Protein AF-A0A1F5RWD2-F1 (afdb_monomer_lite)

Structure (mmCIF, N/CA/C/O backbone):
data_AF-A0A1F5RWD2-F1
#
_entry.id   AF-A0A1F5RWD2-F1
#
loop_
_atom_site.group_PDB
_atom_site.id
_atom_site.type_symbol
_atom_site.label_atom_id
_atom_site.label_alt_id
_atom_site.label_comp_id
_atom_site.label_asym_id
_atom_site.label_entity_id
_atom_site.label_seq_id
_atom_site.pdbx_PDB_ins_code
_atom_site.Cartn_x
_atom_site.Cartn_y
_atom_site.Cartn_z
_atom_site.occupancy
_atom_site.B_iso_or_equiv
_atom_site.auth_seq_id
_atom_site.auth_comp_id
_atom_site.auth_asym_id
_atom_site.auth_atom_id
_atom_site.pdbx_PDB_model_num
ATOM 1 N N . MET A 1 1 ? -10.664 24.557 36.978 1.00 32.22 1 MET A N 1
ATOM 2 C CA . MET A 1 1 ? -10.408 24.023 35.623 1.00 32.22 1 MET A CA 1
ATOM 3 C C . MET A 1 1 ? -9.294 22.992 35.711 1.00 32.22 1 MET A C 1
ATOM 5 O O . MET A 1 1 ? -8.137 23.371 35.796 1.00 32.22 1 MET A O 1
ATOM 9 N N . LEU A 1 2 ? -9.630 21.705 35.744 1.00 24.77 2 LEU A N 1
ATOM 10 C CA . LEU A 1 2 ? -8.671 20.622 35.528 1.00 24.77 2 LEU A CA 1
ATOM 11 C C . LEU A 1 2 ? -9.257 19.733 34.431 1.00 24.77 2 LEU A C 1
ATOM 13 O O . LEU A 1 2 ? -10.288 19.099 34.624 1.00 24.77 2 LEU A O 1
ATOM 17 N N . HIS A 1 3 ? -8.639 19.758 33.254 1.00 30.00 3 HIS A N 1
ATOM 18 C CA . HIS A 1 3 ? -8.950 18.842 32.163 1.00 30.00 3 HIS A CA 1
ATOM 19 C C . HIS A 1 3 ? -8.252 17.510 32.425 1.00 30.00 3 HIS A C 1
ATOM 21 O O . HIS A 1 3 ? -7.039 17.397 32.255 1.00 30.00 3 HIS A O 1
ATOM 27 N N . TYR A 1 4 ? -9.017 16.496 32.822 1.00 24.91 4 TYR A N 1
ATOM 28 C CA . TYR A 1 4 ? -8.531 15.124 32.890 1.00 24.91 4 TYR A CA 1
ATOM 29 C C . TYR A 1 4 ? -8.799 14.448 31.538 1.00 24.91 4 TYR A C 1
ATOM 31 O O . TYR A 1 4 ? -9.920 14.047 31.240 1.00 24.91 4 TYR A O 1
ATOM 39 N N . LYS A 1 5 ? -7.776 14.358 30.678 1.00 30.36 5 LYS A N 1
ATOM 40 C CA . LYS A 1 5 ? -7.814 13.483 29.497 1.00 30.36 5 LYS A CA 1
ATOM 41 C C . LYS A 1 5 ? -7.534 12.058 29.964 1.00 30.36 5 LYS A C 1
ATOM 43 O O . LYS A 1 5 ? -6.378 11.667 30.103 1.00 30.36 5 LYS A O 1
ATOM 48 N N . GLN A 1 6 ? -8.585 11.289 30.219 1.00 26.45 6 GLN A N 1
ATOM 49 C CA . GLN A 1 6 ? -8.458 9.868 30.518 1.00 26.45 6 GLN A CA 1
ATOM 50 C C . GLN A 1 6 ? -8.131 9.133 29.206 1.00 26.45 6 GLN A C 1
ATOM 52 O O . GLN A 1 6 ? -8.987 8.945 28.347 1.00 26.45 6 GLN A O 1
ATOM 57 N N . LYS A 1 7 ? -6.852 8.791 29.001 1.00 29.33 7 LYS A N 1
ATOM 58 C CA . LYS A 1 7 ? -6.420 7.925 27.896 1.00 29.33 7 LYS A CA 1
ATOM 59 C C . LYS A 1 7 ? -6.853 6.496 28.211 1.00 29.33 7 LYS A C 1
ATOM 61 O O . LYS A 1 7 ? -6.303 5.880 29.121 1.00 29.33 7 LYS A O 1
ATOM 66 N N . LEU A 1 8 ? -7.812 5.969 27.456 1.00 28.36 8 LEU A N 1
ATOM 67 C CA . LEU A 1 8 ? -8.148 4.549 27.488 1.00 28.36 8 LEU A CA 1
ATOM 68 C C . LEU A 1 8 ? -7.047 3.780 26.737 1.00 28.36 8 LEU A C 1
ATOM 70 O O . LEU A 1 8 ? -6.978 3.816 25.512 1.00 28.36 8 LEU A O 1
ATOM 74 N N . ILE A 1 9 ? -6.144 3.133 27.476 1.00 28.53 9 ILE A N 1
ATOM 75 C CA . ILE A 1 9 ? -5.117 2.243 26.920 1.00 28.53 9 ILE A CA 1
ATOM 76 C C . ILE A 1 9 ? -5.666 0.819 27.011 1.00 28.53 9 ILE A C 1
ATOM 78 O O . ILE A 1 9 ? -5.649 0.215 28.081 1.00 28.53 9 ILE A O 1
ATOM 82 N N . ILE A 1 10 ? -6.174 0.283 25.900 1.00 34.22 10 ILE A N 1
ATOM 83 C CA . ILE A 1 10 ? -6.566 -1.128 25.817 1.00 34.22 10 ILE A CA 1
ATOM 84 C C . ILE A 1 10 ? -5.324 -1.922 25.404 1.00 34.22 10 ILE A C 1
ATOM 86 O O . ILE A 1 10 ? -4.929 -1.924 24.239 1.00 34.22 10 ILE A O 1
ATOM 90 N N . SER A 1 11 ? -4.674 -2.556 26.380 1.00 28.20 11 SER A N 1
ATOM 91 C CA . SER A 1 11 ? -3.547 -3.460 26.147 1.00 28.20 11 SER A CA 1
ATOM 92 C C . SER A 1 11 ? -4.088 -4.875 25.940 1.00 28.20 11 SER A C 1
ATOM 94 O O . SER A 1 11 ? -4.555 -5.505 26.887 1.00 28.20 11 SER A O 1
ATOM 96 N N . PHE A 1 12 ? -4.068 -5.373 24.703 1.00 37.44 12 PHE A N 1
ATOM 97 C CA . PHE A 1 12 ? -4.354 -6.781 24.432 1.00 37.44 12 PHE A CA 1
ATOM 98 C C . PHE A 1 12 ? -3.092 -7.597 24.736 1.00 37.44 12 PHE A C 1
ATOM 100 O O . PHE A 1 12 ? -2.161 -7.628 23.934 1.00 37.44 12 PHE A O 1
ATOM 107 N N . LEU A 1 13 ? -3.046 -8.234 25.912 1.00 28.70 13 LEU A N 1
ATOM 108 C CA . LEU A 1 13 ? -2.077 -9.299 26.177 1.00 28.70 13 LEU A CA 1
ATOM 109 C C . LEU A 1 13 ? -2.372 -10.476 25.236 1.00 28.70 13 LEU A C 1
ATOM 111 O O . LEU A 1 13 ? -3.510 -10.936 25.179 1.00 28.70 13 LEU A O 1
ATOM 115 N N . THR A 1 14 ? -1.339 -10.910 24.508 1.00 34.81 14 THR A N 1
ATOM 116 C CA . THR A 1 14 ? -1.191 -12.172 23.756 1.00 34.81 14 THR A CA 1
ATOM 117 C C . THR A 1 14 ? -2.454 -13.030 23.643 1.00 34.81 14 THR A C 1
ATOM 119 O O . THR A 1 14 ? -2.734 -13.857 24.510 1.00 34.81 14 THR A O 1
ATOM 122 N N . ILE A 1 15 ? -3.175 -12.885 22.530 1.00 33.84 15 ILE A N 1
ATOM 123 C CA . ILE A 1 15 ? -4.175 -13.866 22.099 1.00 33.84 15 ILE A CA 1
ATOM 124 C C . ILE A 1 15 ? -3.635 -14.541 20.843 1.00 33.84 15 ILE A C 1
ATOM 126 O O . ILE A 1 15 ? -3.806 -14.056 19.725 1.00 33.84 15 ILE A O 1
ATOM 130 N N . ALA A 1 16 ? -2.966 -15.673 21.045 1.00 35.12 16 ALA A N 1
ATOM 131 C CA . ALA A 1 16 ? -2.838 -16.672 20.002 1.00 35.12 16 ALA A CA 1
ATOM 132 C C . ALA A 1 16 ? -4.239 -17.246 19.737 1.00 35.12 16 ALA A C 1
ATOM 134 O O . ALA A 1 16 ? -4.861 -17.806 20.634 1.00 35.12 16 ALA A O 1
ATOM 135 N N . ALA A 1 17 ? -4.737 -17.042 18.517 1.00 35.31 17 ALA A N 1
ATOM 136 C CA . ALA A 1 17 ? -5.806 -17.808 17.875 1.00 35.31 17 ALA A CA 1
ATOM 137 C C . ALA A 1 17 ? -6.994 -18.258 18.759 1.00 35.31 17 ALA A C 1
ATOM 139 O O . ALA A 1 17 ? -7.303 -19.442 18.833 1.00 35.31 17 ALA A O 1
ATOM 140 N N . THR A 1 18 ? -7.744 -17.321 19.340 1.00 31.58 18 THR A N 1
ATOM 141 C CA . THR A 1 18 ? -9.150 -17.564 19.715 1.00 31.58 18 THR A CA 1
ATOM 142 C C . THR A 1 18 ? -9.963 -16.298 19.490 1.00 31.58 18 THR A C 1
ATOM 144 O O . THR A 1 18 ? -9.583 -15.225 19.955 1.00 31.58 18 THR A O 1
ATOM 147 N N . ALA A 1 19 ? -11.078 -16.412 18.763 1.00 33.53 19 ALA A N 1
ATOM 148 C CA . ALA A 1 19 ? -12.008 -15.315 18.523 1.00 33.53 19 ALA A CA 1
ATOM 149 C C . ALA A 1 19 ? -12.561 -14.786 19.859 1.00 33.53 19 ALA A C 1
ATOM 151 O O . ALA A 1 19 ? -13.436 -15.403 20.460 1.00 33.53 19 ALA A O 1
ATOM 152 N N . ALA A 1 20 ? -12.054 -13.645 20.322 1.00 34.59 20 ALA A N 1
ATOM 153 C CA . ALA A 1 20 ? -12.609 -12.934 21.465 1.00 34.59 20 ALA A CA 1
ATOM 154 C C . ALA A 1 20 ? -13.651 -11.923 20.965 1.00 34.59 20 ALA A C 1
ATOM 156 O O . ALA A 1 20 ? -13.341 -11.040 20.164 1.00 34.59 20 ALA A O 1
ATOM 157 N N . VAL A 1 21 ? -14.894 -12.065 21.426 1.00 30.11 21 VAL A N 1
ATOM 158 C CA . VAL A 1 21 ? -15.924 -11.026 21.318 1.00 30.11 21 VAL A CA 1
ATOM 159 C C . VAL A 1 21 ? -15.897 -10.267 22.635 1.00 30.11 21 VAL A C 1
ATOM 161 O O . VAL A 1 21 ? -16.255 -10.827 23.668 1.00 30.11 21 VAL A O 1
ATOM 164 N N . VAL A 1 22 ? -15.457 -9.011 22.614 1.00 35.84 22 VAL A N 1
ATOM 165 C CA . VAL A 1 22 ? -15.563 -8.134 23.785 1.00 35.84 22 VAL A CA 1
ATOM 166 C C . VAL A 1 22 ? -16.736 -7.190 23.544 1.00 35.84 22 VAL A C 1
ATOM 168 O O . VAL A 1 22 ? -16.670 -6.320 22.677 1.00 35.84 22 VAL A O 1
ATOM 171 N N . GLY A 1 23 ? -17.832 -7.407 24.273 1.00 27.92 23 GLY A N 1
ATOM 172 C CA . GLY A 1 23 ? -18.974 -6.494 24.322 1.00 27.92 23 GLY A CA 1
ATOM 173 C C . GLY A 1 23 ? -18.878 -5.620 25.567 1.00 27.92 23 GLY A C 1
ATOM 174 O O . GLY A 1 23 ? -18.779 -6.146 26.674 1.00 27.92 23 GLY A O 1
ATOM 175 N N . PHE A 1 24 ? -18.906 -4.300 25.396 1.00 33.81 24 PHE A N 1
ATOM 176 C CA . PHE A 1 24 ? -19.018 -3.352 26.505 1.00 33.81 24 PHE A CA 1
ATOM 177 C C . PHE A 1 24 ? -20.413 -2.725 26.494 1.00 33.81 24 PHE A C 1
ATOM 179 O O . PHE A 1 24 ? -20.848 -2.196 25.471 1.00 33.81 24 PHE A O 1
ATOM 186 N N . PHE A 1 25 ? -21.095 -2.772 27.638 1.00 31.53 25 PHE A N 1
ATOM 187 C CA . PHE A 1 25 ? -22.325 -2.024 27.894 1.00 31.53 25 PHE A CA 1
ATOM 188 C C . PHE A 1 25 ? -21.961 -0.760 28.681 1.00 31.53 25 PHE A C 1
ATOM 190 O O . PHE A 1 25 ? -21.306 -0.855 29.720 1.00 31.53 25 PHE A O 1
ATOM 197 N N . ILE A 1 26 ? -22.355 0.417 28.193 1.00 33.41 26 ILE A N 1
ATOM 198 C CA . ILE A 1 26 ? -22.196 1.681 28.924 1.00 33.41 26 ILE A CA 1
ATOM 199 C C . ILE A 1 26 ? -23.515 1.956 29.650 1.00 33.41 26 ILE A C 1
ATOM 201 O O . ILE A 1 26 ? -24.503 2.311 29.016 1.00 33.41 26 ILE A O 1
ATOM 205 N N . ASN A 1 27 ? -23.533 1.786 30.975 1.00 30.84 27 ASN A N 1
ATOM 206 C CA . ASN A 1 27 ? -24.640 2.245 31.814 1.00 30.84 27 ASN A CA 1
ATOM 207 C C . ASN A 1 27 ? -24.335 3.666 32.297 1.00 30.84 27 ASN A C 1
ATOM 209 O O . ASN A 1 27 ? -23.455 3.857 33.135 1.00 30.84 27 ASN A O 1
ATOM 213 N N . ASN A 1 28 ? -25.072 4.656 31.795 1.00 36.09 28 ASN A N 1
ATOM 214 C CA . ASN A 1 28 ? -25.074 5.997 32.373 1.00 36.09 28 ASN A CA 1
ATOM 215 C C . ASN A 1 28 ? -25.953 5.977 33.635 1.00 36.09 28 ASN A C 1
ATOM 217 O O . ASN A 1 28 ? -27.150 5.716 33.539 1.00 36.09 28 ASN A O 1
ATOM 221 N N . GLN A 1 29 ? -25.377 6.231 34.813 1.00 35.31 29 GLN A N 1
ATOM 222 C CA . GLN A 1 29 ? -26.155 6.582 36.005 1.00 35.31 29 GLN A CA 1
ATOM 223 C C . GLN A 1 29 ? -26.172 8.107 36.148 1.00 35.31 29 GLN A C 1
ATOM 225 O O . GLN A 1 29 ? -25.130 8.712 36.382 1.00 35.31 29 GLN A O 1
ATOM 230 N N . GLU A 1 30 ? -27.347 8.718 35.990 1.00 41.09 30 GLU A N 1
ATOM 231 C CA . GLU A 1 30 ? -27.601 10.110 36.376 1.00 41.09 30 GLU A CA 1
ATOM 232 C C . GLU A 1 30 ? -28.071 10.160 37.839 1.00 41.09 30 GLU A C 1
ATOM 234 O O . GLU A 1 30 ? -28.959 9.408 38.249 1.00 41.09 30 GLU A O 1
ATOM 239 N N . GLU A 1 31 ? -27.459 11.040 38.636 1.00 36.22 31 GLU A N 1
ATOM 240 C CA . GLU A 1 31 ? -27.894 11.363 39.997 1.00 36.22 31 GLU A CA 1
ATOM 241 C C . GLU A 1 31 ? -29.255 12.077 39.976 1.00 36.22 31 GLU A C 1
ATOM 243 O O . GLU A 1 31 ? -29.491 13.010 39.208 1.00 36.22 31 GLU A O 1
ATOM 248 N N . ALA A 1 32 ? -30.162 11.632 40.844 1.00 31.98 32 ALA A N 1
ATOM 249 C CA . ALA A 1 32 ? -31.531 12.118 40.919 1.00 31.98 32 ALA A CA 1
ATOM 250 C C . ALA A 1 32 ? -31.645 13.470 41.648 1.00 31.98 32 ALA A C 1
ATOM 252 O O . ALA A 1 32 ? -31.281 13.589 42.817 1.00 31.98 32 ALA A O 1
ATOM 253 N N . ALA A 1 33 ? -32.299 14.441 41.005 1.00 27.83 33 ALA A N 1
ATOM 254 C CA . ALA A 1 33 ? -33.012 15.530 41.670 1.00 27.83 33 ALA A CA 1
ATOM 255 C C . ALA A 1 33 ? -34.500 15.454 41.276 1.00 27.83 33 ALA A C 1
ATOM 257 O O . ALA A 1 33 ? -34.845 15.430 40.096 1.00 27.83 33 ALA A O 1
ATOM 258 N N . GLN A 1 34 ? -35.389 15.345 42.267 1.00 35.28 34 GLN A N 1
ATOM 259 C CA . GLN A 1 34 ? -36.832 15.163 42.072 1.00 35.28 34 GLN A CA 1
ATOM 260 C C . GLN A 1 34 ? -37.557 16.487 41.781 1.00 35.28 34 GLN A C 1
ATOM 262 O O . GLN A 1 34 ? -37.393 17.441 42.536 1.00 35.28 34 GLN A O 1
ATOM 267 N N . ALA A 1 35 ? -38.430 16.494 40.760 1.00 28.61 35 ALA A N 1
ATOM 268 C CA . ALA A 1 35 ? -39.889 16.719 40.857 1.00 28.61 35 ALA A CA 1
ATOM 269 C C . ALA A 1 35 ? -40.479 17.364 39.582 1.00 28.61 35 ALA A C 1
ATOM 271 O O . ALA A 1 35 ? -40.244 18.536 39.320 1.00 28.61 35 ALA A O 1
ATOM 272 N N . GLN A 1 36 ? -41.320 16.631 38.841 1.00 30.66 36 GLN A N 1
ATOM 273 C CA . GLN A 1 36 ? -42.747 16.936 38.616 1.00 30.66 36 GLN A CA 1
ATOM 274 C C . GLN A 1 36 ? -43.356 16.007 37.557 1.00 30.66 36 GLN A C 1
ATOM 276 O O . GLN A 1 36 ? -42.735 15.611 36.576 1.00 30.66 36 GLN A O 1
ATOM 281 N N . THR A 1 37 ? -44.601 15.636 37.825 1.00 38.84 37 THR A N 1
ATOM 282 C CA . THR A 1 37 ? -45.439 14.681 37.109 1.00 38.84 37 THR A CA 1
ATOM 283 C C . THR A 1 37 ? -45.833 15.183 35.719 1.00 38.84 37 THR A C 1
ATOM 285 O O . THR A 1 37 ? -46.699 16.045 35.584 1.00 38.84 37 THR A O 1
ATOM 288 N N . GLY A 1 38 ? -45.252 14.581 34.689 1.00 27.38 38 GLY A N 1
ATOM 289 C CA . GLY A 1 38 ? -45.760 14.546 33.320 1.00 27.38 38 GLY A CA 1
ATOM 290 C C . GLY A 1 38 ? -45.557 13.126 32.804 1.00 27.38 38 GLY A C 1
ATOM 291 O O . GLY A 1 38 ? -44.588 12.484 33.202 1.00 27.38 38 GLY A O 1
ATOM 292 N N . ALA A 1 39 ? -46.495 12.599 32.015 1.00 34.72 39 ALA A N 1
ATOM 293 C CA . ALA A 1 39 ? -46.465 11.226 31.516 1.00 34.72 39 ALA A CA 1
ATOM 294 C C . ALA A 1 39 ? -45.065 10.855 30.996 1.00 34.72 39 ALA A C 1
ATOM 296 O O . ALA A 1 39 ? -44.615 11.360 29.967 1.00 34.72 39 ALA A O 1
ATOM 297 N N . VAL A 1 40 ? -44.367 9.996 31.743 1.00 31.84 40 VAL A N 1
ATOM 298 C CA . VAL A 1 40 ? -43.072 9.460 31.340 1.00 31.84 40 VAL A CA 1
ATOM 299 C C . VAL A 1 40 ? -43.361 8.504 30.196 1.00 31.84 40 VAL A C 1
ATOM 301 O O . VAL A 1 40 ? -43.772 7.364 30.415 1.00 31.84 40 VAL A O 1
ATOM 304 N N . ASN A 1 41 ? -43.157 8.972 28.964 1.00 39.75 41 ASN A N 1
ATOM 305 C CA . ASN A 1 41 ? -42.738 8.066 27.908 1.00 39.75 41 ASN A CA 1
ATOM 306 C C . ASN A 1 41 ? -41.518 7.339 28.469 1.00 39.75 41 ASN A C 1
ATOM 308 O O . ASN A 1 41 ? -40.480 7.959 28.699 1.00 39.75 41 ASN A O 1
ATOM 312 N N . GLN A 1 42 ? -41.693 6.054 28.783 1.00 34.47 42 GLN A N 1
ATOM 313 C CA . GLN A 1 42 ? -40.594 5.144 29.079 1.00 34.47 42 GLN A CA 1
ATOM 314 C C . GLN A 1 42 ? -39.481 5.438 28.068 1.00 34.47 42 GLN A C 1
ATOM 316 O O . GLN A 1 42 ? -39.788 5.467 26.870 1.00 34.47 42 GLN A O 1
ATOM 321 N N . PRO A 1 43 ? -38.225 5.683 28.487 1.00 41.09 43 PRO A N 1
ATOM 322 C CA . PRO A 1 43 ? -37.143 5.664 27.527 1.00 41.09 43 PRO A CA 1
ATOM 323 C C . PRO A 1 43 ? -37.192 4.262 26.934 1.00 41.09 43 PRO A C 1
ATOM 325 O O . PRO A 1 43 ? -36.975 3.276 27.637 1.00 41.09 43 PRO A O 1
ATOM 328 N N . THR A 1 44 ? -37.574 4.148 25.662 1.00 44.16 44 THR A N 1
ATOM 329 C CA . THR A 1 44 ? -37.318 2.926 24.913 1.00 44.16 44 THR A CA 1
ATOM 330 C C . THR A 1 44 ? -35.838 2.678 25.108 1.00 44.16 44 THR A C 1
ATOM 332 O O . THR A 1 44 ? -35.034 3.495 24.653 1.00 44.16 44 THR A O 1
ATOM 335 N N . SER A 1 45 ? -35.474 1.637 25.858 1.00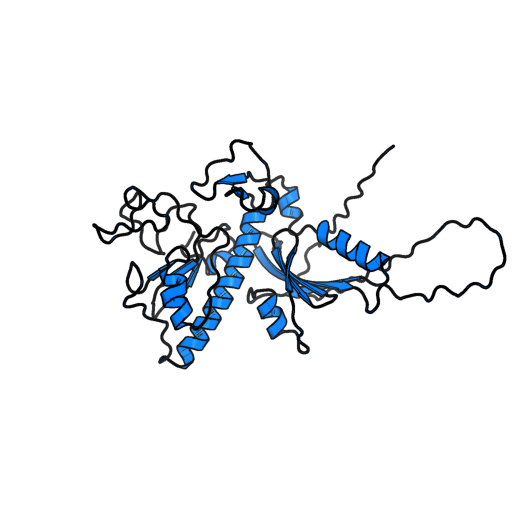 51.03 45 SER A N 1
ATOM 336 C CA . SER A 1 45 ? -34.083 1.237 25.976 1.00 51.03 45 SER A CA 1
ATOM 337 C C . SER A 1 45 ? -33.678 0.778 24.581 1.00 51.03 45 SER A C 1
ATOM 339 O O . SER A 1 45 ? -33.852 -0.385 24.214 1.00 51.03 45 SER A O 1
ATOM 341 N N . GLN A 1 46 ? -33.230 1.713 23.744 1.00 60.47 46 GLN A N 1
ATOM 342 C CA . GLN A 1 46 ? -32.457 1.343 22.580 1.00 60.47 46 GLN A CA 1
ATOM 343 C C . GLN A 1 46 ? -31.268 0.591 23.157 1.00 60.47 46 GLN A C 1
ATOM 345 O O . GLN A 1 46 ? -30.486 1.146 23.929 1.00 60.47 46 GLN A O 1
ATOM 350 N N . ASN A 1 47 ? -31.217 -0.713 22.882 1.00 79.19 47 ASN A N 1
ATOM 351 C CA . ASN A 1 47 ? -30.095 -1.554 23.261 1.00 79.19 47 ASN A CA 1
ATOM 352 C C . ASN A 1 47 ? -28.912 -1.137 22.387 1.00 79.19 47 ASN A C 1
ATOM 354 O O . ASN A 1 47 ? -28.613 -1.747 21.358 1.00 79.19 47 ASN A O 1
ATOM 358 N N . ASP A 1 48 ? -28.292 -0.032 22.776 1.00 90.50 48 ASP A N 1
ATOM 359 C CA . ASP A 1 48 ? -27.113 0.511 22.146 1.00 90.50 48 ASP A CA 1
ATOM 360 C C . ASP A 1 48 ? -25.904 -0.326 22.549 1.00 90.50 48 ASP A C 1
ATOM 362 O O . ASP A 1 48 ? -25.673 -0.619 23.722 1.00 90.50 48 ASP A O 1
ATOM 366 N N . GLY A 1 49 ? -25.126 -0.732 21.553 1.00 92.31 49 GLY A N 1
ATOM 367 C CA . GLY A 1 49 ? -23.964 -1.575 21.767 1.00 92.31 49 GLY A CA 1
ATOM 368 C C . GLY A 1 49 ? -22.871 -1.281 20.760 1.00 92.31 49 GLY A C 1
ATOM 369 O O . GLY A 1 49 ? -23.136 -0.934 19.607 1.00 92.31 49 GLY A O 1
ATOM 370 N N . LEU A 1 50 ? -21.634 -1.451 21.214 1.00 94.88 50 LEU A N 1
ATOM 371 C CA . LEU A 1 50 ? -20.433 -1.443 20.393 1.00 94.88 50 LEU A CA 1
ATOM 372 C C . LEU A 1 50 ? -19.813 -2.836 20.447 1.00 94.88 50 LEU A C 1
ATOM 374 O O . LEU A 1 50 ? -19.699 -3.436 21.516 1.00 94.88 50 LEU A O 1
ATOM 378 N N . ALA A 1 51 ? -19.410 -3.343 19.290 1.00 94.81 51 ALA A N 1
ATOM 379 C CA . ALA A 1 51 ? -18.745 -4.626 19.159 1.00 94.81 51 ALA A CA 1
ATOM 380 C C . ALA A 1 51 ? -17.395 -4.437 18.474 1.00 94.81 51 ALA A C 1
ATOM 382 O O . ALA A 1 51 ? -17.296 -3.763 17.446 1.00 94.81 51 ALA A O 1
ATOM 383 N N . VAL A 1 52 ? -16.374 -5.077 19.038 1.00 96.62 52 VAL A N 1
ATOM 384 C CA . VAL A 1 52 ? -15.061 -5.235 18.416 1.00 96.62 52 VAL A CA 1
ATOM 385 C C . VAL A 1 52 ? -14.771 -6.723 18.312 1.00 96.62 52 VAL A C 1
ATOM 387 O O . VAL A 1 52 ? -14.874 -7.460 19.295 1.00 96.62 52 VAL A O 1
ATOM 390 N N . ARG A 1 53 ? -14.398 -7.164 17.115 1.00 96.75 53 ARG A N 1
ATOM 391 C CA . ARG A 1 53 ? -13.955 -8.528 16.839 1.00 96.75 53 ARG A CA 1
ATOM 392 C C . ARG A 1 53 ? -12.663 -8.484 16.042 1.00 96.75 53 ARG A C 1
ATOM 394 O O . ARG A 1 53 ? -12.527 -7.676 15.132 1.00 96.75 53 ARG A O 1
ATOM 401 N N . VAL A 1 54 ? -11.739 -9.382 16.356 1.00 97.44 54 VAL A N 1
ATOM 402 C CA . VAL A 1 54 ? -10.484 -9.535 15.612 1.00 97.44 54 VAL A CA 1
ATOM 403 C C . VAL A 1 54 ? -10.523 -10.857 14.861 1.00 97.44 54 VAL A C 1
ATOM 405 O O . VAL A 1 54 ? -10.845 -11.894 15.444 1.00 97.44 54 VAL A O 1
ATOM 408 N N . MET A 1 55 ? -10.238 -10.808 13.565 1.00 97.88 55 MET A N 1
ATOM 409 C CA . MET A 1 55 ? -10.158 -11.973 12.688 1.00 97.88 55 MET A CA 1
ATOM 410 C C . MET A 1 55 ? -8.747 -12.093 12.109 1.00 97.88 55 MET A C 1
ATOM 412 O O . MET A 1 55 ? -8.160 -11.062 11.766 1.00 97.88 55 MET A O 1
ATOM 416 N N . PRO A 1 56 ? -8.209 -13.315 11.958 1.00 97.19 56 PRO A N 1
ATOM 417 C CA . PRO A 1 56 ? -6.918 -13.505 11.313 1.00 97.19 56 PRO A CA 1
ATOM 418 C C . PRO A 1 56 ? -6.968 -13.058 9.848 1.00 97.19 56 PRO A C 1
ATOM 420 O O . PRO A 1 56 ? -8.005 -13.143 9.177 1.00 97.19 56 PRO A O 1
ATOM 423 N N . ASN A 1 57 ? -5.829 -12.585 9.353 1.00 97.88 57 ASN A N 1
ATOM 424 C CA . ASN A 1 57 ? -5.617 -12.239 7.953 1.00 97.88 57 ASN A CA 1
ATOM 425 C C . ASN A 1 57 ? -4.304 -12.863 7.468 1.00 97.88 57 ASN A C 1
ATOM 427 O O . ASN A 1 57 ? -3.395 -12.156 7.043 1.00 97.88 57 ASN A O 1
ATOM 431 N N . ASP A 1 58 ? -4.195 -14.187 7.560 1.00 95.88 58 ASP A N 1
ATOM 432 C CA . ASP A 1 58 ? -2.953 -14.934 7.291 1.00 95.88 58 ASP A CA 1
ATOM 433 C C . ASP A 1 58 ? -2.503 -14.849 5.825 1.00 95.88 58 ASP A C 1
ATOM 435 O O . ASP A 1 58 ? -1.346 -15.084 5.495 1.00 95.88 58 ASP A O 1
ATOM 439 N N . GLN A 1 59 ? -3.425 -14.497 4.927 1.00 95.94 59 GLN A N 1
ATOM 440 C CA . GLN A 1 59 ? -3.132 -14.247 3.518 1.00 95.94 59 GLN A CA 1
ATOM 441 C C . GLN A 1 59 ? -2.723 -12.797 3.236 1.00 95.94 59 GLN A C 1
ATOM 443 O O . GLN A 1 59 ? -2.405 -12.488 2.091 1.00 95.94 59 GLN A O 1
ATOM 448 N N . HIS A 1 60 ? -2.710 -11.931 4.255 1.00 97.50 60 HIS A N 1
ATOM 449 C CA . HIS A 1 60 ? -2.378 -10.507 4.170 1.00 97.50 60 HIS A CA 1
ATOM 450 C C . HIS A 1 60 ? -3.265 -9.721 3.197 1.00 97.50 60 HIS A C 1
ATOM 452 O O . HIS A 1 60 ? -2.803 -8.776 2.573 1.00 97.50 60 HIS A O 1
ATOM 458 N N . LEU A 1 61 ? -4.536 -10.102 3.048 1.00 98.19 61 LEU A N 1
ATOM 459 C CA . LEU A 1 61 ? -5.464 -9.464 2.114 1.00 98.19 61 LEU A CA 1
ATOM 460 C C . LEU A 1 61 ? -5.737 -8.004 2.493 1.00 98.19 61 LEU A C 1
ATOM 462 O O . LEU A 1 61 ? -5.746 -7.648 3.675 1.00 98.19 61 LEU A O 1
ATOM 466 N N . SER A 1 62 ? -6.042 -7.170 1.498 1.00 97.88 62 SER A N 1
ATOM 467 C CA . SER A 1 62 ? -6.597 -5.838 1.753 1.00 97.88 62 SER A CA 1
ATOM 468 C C . SER A 1 62 ? -7.954 -5.954 2.470 1.00 97.88 62 SER A C 1
ATOM 470 O O . SER A 1 62 ? -8.629 -6.983 2.345 1.00 97.88 62 SER A O 1
ATOM 472 N N . PRO A 1 63 ? -8.415 -4.913 3.190 1.00 98.12 63 PRO A N 1
ATOM 473 C CA . PRO A 1 63 ? -9.744 -4.923 3.802 1.00 98.12 63 PRO A CA 1
ATOM 474 C C . PRO A 1 63 ? -10.867 -5.252 2.811 1.00 98.12 63 PRO A C 1
ATOM 476 O O . PRO A 1 63 ? -11.806 -5.966 3.158 1.00 98.12 63 PRO A O 1
ATOM 479 N N . LEU A 1 64 ? -10.761 -4.758 1.571 1.00 97.31 64 LEU A N 1
ATOM 480 C CA . LEU A 1 64 ? -11.748 -4.998 0.521 1.00 97.31 64 LEU A CA 1
ATOM 481 C C . LEU A 1 64 ? -11.753 -6.458 0.060 1.00 97.31 64 LEU A C 1
ATOM 483 O O . LEU A 1 64 ? -12.822 -7.053 -0.038 1.00 97.31 64 LEU A O 1
ATOM 487 N N . GLU A 1 65 ? -10.586 -7.044 -0.202 1.00 97.00 65 GLU A N 1
ATOM 488 C CA . GLU A 1 65 ? -10.505 -8.439 -0.648 1.00 97.00 65 GLU A CA 1
ATOM 489 C C . GLU A 1 65 ? -10.863 -9.413 0.479 1.00 97.00 65 GLU A C 1
ATOM 491 O O . GLU A 1 65 ? -11.592 -10.383 0.256 1.00 97.00 65 GLU A O 1
ATOM 496 N N . TRP A 1 66 ? -10.472 -9.112 1.722 1.00 97.94 66 TRP A N 1
ATOM 497 C CA . TRP A 1 66 ? -10.928 -9.880 2.879 1.00 97.94 66 TRP A CA 1
ATOM 498 C C . TRP A 1 66 ? -12.452 -9.806 3.028 1.00 97.94 66 TRP A C 1
ATOM 500 O O . TRP A 1 66 ? -13.096 -10.838 3.220 1.00 97.94 66 TRP A O 1
ATOM 510 N N . TYR A 1 67 ? -13.044 -8.613 2.893 1.00 97.50 67 TYR A N 1
ATOM 511 C CA . TYR A 1 67 ? -14.494 -8.415 2.939 1.00 97.50 67 TYR A CA 1
ATOM 512 C C . TYR A 1 67 ? -15.209 -9.226 1.854 1.00 97.50 67 TYR A C 1
ATOM 514 O O . TYR A 1 67 ? -16.122 -9.986 2.170 1.00 97.50 67 TYR A O 1
ATOM 522 N N . LYS A 1 68 ? -14.753 -9.138 0.599 1.00 96.00 68 LYS A N 1
ATOM 523 C CA . LYS A 1 68 ? -15.330 -9.900 -0.519 1.00 96.00 68 LYS A CA 1
ATOM 524 C C . LYS A 1 68 ? -15.247 -11.411 -0.310 1.00 96.00 68 LYS A C 1
ATOM 526 O O . LYS A 1 68 ? -16.156 -12.137 -0.700 1.00 96.00 68 LYS A O 1
ATOM 531 N N . THR A 1 69 ? -14.166 -11.876 0.310 1.00 95.56 69 THR A N 1
ATOM 532 C CA . THR A 1 69 ? -13.933 -13.301 0.568 1.00 95.56 69 THR A CA 1
ATOM 533 C C . THR A 1 69 ? -14.795 -13.828 1.717 1.00 95.56 69 THR A C 1
ATOM 535 O O . THR A 1 69 ? -15.297 -14.948 1.657 1.00 95.56 69 THR A O 1
ATOM 538 N N . ASN A 1 70 ? -14.978 -13.036 2.777 1.00 95.81 70 ASN A N 1
ATOM 539 C CA . ASN A 1 70 ? -15.543 -13.522 4.040 1.00 95.81 70 ASN A CA 1
ATOM 540 C C . ASN A 1 70 ? -16.997 -13.096 4.281 1.00 95.81 70 ASN A C 1
ATOM 542 O O . ASN A 1 70 ? -17.695 -13.719 5.085 1.00 95.81 70 ASN A O 1
ATOM 546 N N . ILE A 1 71 ? -17.476 -12.044 3.614 1.00 95.69 71 ILE A N 1
ATOM 547 C CA . ILE A 1 71 ? -18.816 -11.496 3.824 1.00 95.69 71 ILE A CA 1
ATOM 548 C C . ILE A 1 71 ? -19.735 -11.911 2.675 1.00 95.69 71 ILE A C 1
ATOM 550 O O . ILE A 1 71 ? -19.510 -11.579 1.515 1.00 95.69 71 ILE A O 1
ATOM 554 N N . LYS A 1 72 ? -20.806 -12.640 3.017 1.00 93.12 72 LYS A N 1
ATOM 555 C CA . LYS A 1 72 ? -21.780 -13.169 2.047 1.00 93.12 72 LYS A CA 1
ATOM 556 C C . LYS A 1 72 ? -22.697 -12.092 1.473 1.00 93.12 72 LYS A C 1
ATOM 558 O O . LYS A 1 72 ? -22.992 -12.103 0.286 1.00 93.12 72 LYS A O 1
ATOM 563 N N . GLN A 1 73 ? -23.195 -11.207 2.334 1.00 91.88 73 GLN A N 1
ATOM 564 C CA . GLN A 1 73 ? -24.084 -10.115 1.943 1.00 91.88 73 GLN A CA 1
ATOM 565 C C . GLN A 1 73 ? -23.254 -8.851 1.799 1.00 91.88 73 GLN A C 1
ATOM 567 O O . GLN A 1 73 ? -22.892 -8.223 2.794 1.00 91.88 73 GLN A O 1
ATOM 572 N N . GLN A 1 74 ? -22.910 -8.542 0.554 1.00 92.69 74 GLN A N 1
ATOM 573 C CA . GLN A 1 74 ? -22.035 -7.430 0.228 1.00 92.69 74 GLN A CA 1
ATOM 574 C C . GLN A 1 74 ? -22.842 -6.184 -0.133 1.00 92.69 74 GLN A C 1
ATOM 576 O O . GLN A 1 74 ? -23.906 -6.284 -0.744 1.00 92.69 74 GLN A O 1
ATOM 581 N N . GLY A 1 75 ? -22.329 -5.026 0.269 1.00 92.81 75 GLY A N 1
ATOM 582 C CA . GLY A 1 75 ? -22.864 -3.714 -0.068 1.00 92.81 75 GLY A CA 1
ATOM 583 C C . GLY A 1 75 ? -21.916 -2.935 -0.975 1.00 92.81 75 GLY A C 1
ATOM 584 O O . GLY A 1 75 ? -21.210 -3.509 -1.806 1.00 92.81 75 GLY A O 1
ATOM 585 N N . ALA A 1 76 ? -21.911 -1.616 -0.808 1.00 93.88 76 ALA A N 1
ATOM 586 C CA . ALA A 1 76 ? -21.071 -0.691 -1.562 1.00 93.88 76 ALA A CA 1
ATOM 587 C C . ALA A 1 76 ? -20.141 0.058 -0.595 1.00 93.88 76 ALA A C 1
ATOM 589 O O . ALA A 1 76 ? -20.404 1.216 -0.252 1.00 93.88 76 ALA A O 1
ATOM 590 N N . PRO A 1 77 ? -19.066 -0.595 -0.131 1.00 96.44 77 PRO A N 1
ATOM 591 C CA . PRO A 1 77 ? -18.272 -0.050 0.949 1.00 96.44 77 PRO A CA 1
ATOM 592 C C . PRO A 1 77 ? -17.380 1.103 0.487 1.00 96.44 77 PRO A C 1
ATOM 594 O O . PRO A 1 77 ? -16.925 1.149 -0.659 1.00 96.44 77 PRO A O 1
ATOM 597 N N . SER A 1 78 ? -17.052 2.003 1.411 1.00 97.12 78 SER A N 1
ATOM 598 C CA . SER A 1 78 ? -16.092 3.087 1.195 1.00 97.12 78 SER A CA 1
ATOM 599 C C . SER A 1 78 ? -14.747 2.789 1.860 1.00 97.12 78 SER A C 1
ATOM 601 O O . SER A 1 78 ? -14.663 2.078 2.862 1.00 97.12 78 SER A O 1
ATOM 603 N N . ARG A 1 79 ? -13.661 3.321 1.292 1.00 96.69 79 ARG A N 1
ATOM 604 C CA . ARG A 1 79 ? -12.313 3.202 1.866 1.00 96.69 79 ARG A CA 1
ATOM 605 C C . ARG A 1 79 ? -12.026 4.375 2.800 1.00 96.69 79 ARG A C 1
ATOM 607 O O . ARG A 1 79 ? -12.406 5.508 2.510 1.00 96.69 79 ARG A O 1
ATOM 614 N N . LEU A 1 80 ? -11.304 4.107 3.880 1.00 96.38 80 LEU A N 1
ATOM 615 C CA . LEU A 1 80 ? -10.813 5.112 4.820 1.00 96.38 80 LEU A CA 1
ATOM 616 C C . LEU A 1 80 ? -9.498 4.656 5.462 1.00 96.38 80 LEU A C 1
ATOM 618 O O . LEU A 1 80 ? -9.029 3.546 5.217 1.00 96.38 80 LEU A O 1
ATOM 622 N N . LEU A 1 81 ? -8.911 5.519 6.290 1.00 95.56 81 LEU A N 1
ATOM 623 C CA . LEU A 1 81 ? -7.776 5.167 7.139 1.00 95.56 81 LEU A CA 1
ATOM 624 C C . LEU A 1 81 ? -8.191 5.228 8.606 1.00 95.56 81 LEU A C 1
ATOM 626 O O . LEU A 1 81 ? -8.827 6.196 9.022 1.00 95.56 81 LEU A O 1
ATOM 630 N N . VAL A 1 82 ? -7.772 4.236 9.389 1.00 96.88 82 VAL A N 1
ATOM 631 C CA . VAL A 1 82 ? -7.885 4.250 10.853 1.00 96.88 82 VAL A CA 1
ATOM 632 C C . VAL A 1 82 ? -6.480 4.129 11.419 1.00 96.88 82 VAL A C 1
ATOM 634 O O . VAL A 1 82 ? -5.826 3.100 11.261 1.00 96.88 82 VAL A O 1
ATOM 637 N N . ASP A 1 83 ? -5.994 5.211 12.033 1.00 95.06 83 ASP A N 1
ATOM 638 C CA . ASP A 1 83 ? -4.655 5.274 12.637 1.00 95.06 83 ASP A CA 1
ATOM 639 C C . ASP A 1 83 ? -3.522 4.850 11.670 1.00 95.06 83 ASP A C 1
ATOM 641 O O . ASP A 1 83 ? -2.561 4.165 12.015 1.00 95.06 83 ASP A O 1
ATOM 645 N N . GLY A 1 84 ? -3.667 5.272 10.410 1.00 94.69 84 GLY A N 1
ATOM 646 C CA . GLY A 1 84 ? -2.736 5.009 9.311 1.00 94.69 84 GLY A CA 1
ATOM 647 C C . GLY A 1 84 ? -3.018 3.727 8.526 1.00 94.69 84 GLY A C 1
ATOM 648 O O . GLY A 1 84 ? -2.635 3.656 7.362 1.00 94.69 84 GLY A O 1
ATOM 649 N N . TYR A 1 85 ? -3.708 2.748 9.109 1.00 98.00 85 TYR A N 1
ATOM 650 C CA . TYR A 1 85 ? -4.031 1.494 8.431 1.00 98.00 85 TYR A CA 1
ATOM 651 C C . TYR A 1 85 ? -5.200 1.643 7.468 1.00 98.00 85 TYR A C 1
ATOM 653 O O . TYR A 1 85 ? -6.155 2.374 7.743 1.00 98.00 85 TYR A O 1
ATOM 661 N N . GLU A 1 86 ? -5.142 0.910 6.356 1.00 97.88 86 GLU A N 1
ATOM 662 C CA . GLU A 1 86 ? -6.265 0.821 5.434 1.00 97.88 86 GLU A CA 1
ATOM 663 C C . GLU A 1 86 ? -7.466 0.163 6.102 1.00 97.88 86 GLU A C 1
ATOM 665 O O . GLU A 1 86 ? -7.367 -0.873 6.771 1.00 97.88 86 GLU A O 1
ATOM 670 N N . ALA A 1 87 ? -8.622 0.772 5.876 1.00 98.31 87 ALA A N 1
ATOM 671 C CA . ALA A 1 87 ? -9.885 0.289 6.369 1.00 98.31 87 ALA A CA 1
ATOM 672 C C . ALA A 1 87 ? -10.974 0.381 5.301 1.00 98.31 87 ALA A C 1
ATOM 674 O O . ALA A 1 87 ? -10.889 1.135 4.326 1.00 98.31 87 ALA A O 1
ATOM 675 N N . LEU A 1 88 ? -12.026 -0.391 5.531 1.00 98.06 88 LEU A N 1
ATOM 676 C CA . LEU A 1 88 ? -13.233 -0.436 4.729 1.00 98.06 88 LEU A CA 1
ATOM 677 C C . LEU A 1 88 ? -14.432 -0.160 5.631 1.00 98.06 88 LEU A C 1
ATOM 679 O O . LEU A 1 88 ? -14.557 -0.795 6.675 1.00 98.06 88 LEU A O 1
ATOM 683 N N . GLN A 1 89 ? -15.317 0.747 5.237 1.00 97.56 89 GLN A N 1
ATOM 684 C CA . GLN A 1 89 ? -16.567 1.012 5.933 1.00 97.56 89 GLN A CA 1
ATOM 685 C C . GLN A 1 89 ? -17.745 0.529 5.087 1.00 97.56 89 GLN A C 1
ATOM 687 O O . GLN A 1 89 ? -17.962 1.015 3.982 1.00 97.56 89 GLN A O 1
ATOM 692 N N . GLU A 1 90 ? -18.533 -0.390 5.643 1.00 96.56 90 GLU A N 1
ATOM 693 C CA . GLU A 1 90 ? -19.822 -0.810 5.093 1.00 96.56 90 GLU A CA 1
ATOM 694 C C . GLU A 1 90 ? -20.912 -0.499 6.120 1.00 96.56 90 GLU A C 1
ATOM 696 O O . GLU A 1 90 ? -21.003 -1.142 7.172 1.00 96.56 90 GLU A O 1
ATOM 701 N N . GLY A 1 91 ? -21.723 0.520 5.833 1.00 93.44 91 GLY A N 1
ATOM 702 C CA . GLY A 1 91 ? -22.762 1.004 6.736 1.00 93.44 91 GLY A CA 1
ATOM 703 C C . GLY A 1 91 ? -22.225 1.326 8.136 1.00 93.44 91 GLY A C 1
ATOM 704 O O . GLY A 1 91 ? -21.585 2.355 8.361 1.00 93.44 91 GLY A O 1
ATOM 705 N N . ARG A 1 92 ? -22.524 0.439 9.090 1.00 94.19 92 ARG A N 1
ATOM 706 C CA . ARG A 1 92 ? -22.247 0.593 10.529 1.00 94.19 92 ARG A CA 1
ATOM 707 C C . ARG A 1 92 ? -21.003 -0.168 10.997 1.00 94.19 92 ARG A C 1
ATOM 709 O O . ARG A 1 92 ? -20.737 -0.197 12.196 1.00 94.19 92 ARG A O 1
ATOM 716 N N . THR A 1 93 ? -20.286 -0.804 10.074 1.00 97.31 93 THR A N 1
ATOM 717 C CA . THR A 1 93 ? -19.152 -1.679 10.372 1.00 97.31 93 THR A CA 1
ATOM 718 C C . THR A 1 93 ? -17.908 -1.194 9.649 1.00 97.31 93 THR A C 1
ATOM 720 O O . THR A 1 93 ? -17.951 -0.893 8.457 1.00 97.31 93 THR A O 1
ATOM 723 N N . ILE A 1 94 ? -16.793 -1.160 10.370 1.00 98.25 94 ILE A N 1
ATOM 724 C CA . ILE A 1 94 ? -15.470 -0.850 9.843 1.00 98.25 94 ILE A CA 1
ATOM 725 C C . ILE A 1 94 ? -14.586 -2.082 9.967 1.00 98.25 94 ILE A C 1
ATOM 727 O O . ILE A 1 94 ? -14.527 -2.704 11.024 1.00 98.25 94 ILE A O 1
ATOM 731 N N . TYR A 1 95 ? -13.890 -2.405 8.884 1.00 98.50 95 TYR A N 1
ATOM 732 C CA . TYR A 1 95 ? -12.920 -3.484 8.778 1.00 98.50 95 TYR A CA 1
ATOM 733 C C . TYR A 1 95 ? -11.544 -2.849 8.601 1.00 98.50 95 TYR A C 1
ATOM 735 O O . TYR A 1 95 ? -11.285 -2.257 7.557 1.00 98.50 95 TYR A O 1
ATOM 743 N N . VAL A 1 96 ? -10.670 -2.936 9.601 1.00 98.69 96 VAL A N 1
ATOM 744 C CA . VAL A 1 96 ? -9.313 -2.366 9.547 1.00 98.69 96 VAL A CA 1
ATOM 745 C C . VAL A 1 96 ? -8.297 -3.489 9.387 1.00 98.69 96 VAL A C 1
ATOM 747 O O . VAL A 1 96 ? -8.264 -4.383 10.230 1.00 98.69 96 VAL A O 1
ATOM 750 N N . ASN A 1 97 ? -7.456 -3.441 8.350 1.00 98.56 97 ASN A N 1
ATOM 751 C CA . ASN A 1 97 ? -6.319 -4.355 8.216 1.00 98.56 97 ASN A CA 1
ATOM 752 C C . ASN A 1 97 ? -5.116 -3.778 8.962 1.00 98.56 97 ASN A C 1
ATOM 754 O O . ASN A 1 97 ? -4.431 -2.901 8.440 1.00 98.56 97 ASN A O 1
ATOM 758 N N . ALA A 1 98 ? -4.875 -4.252 10.183 1.00 98.06 98 ALA A N 1
ATOM 759 C CA . ALA A 1 98 ? -3.820 -3.732 11.045 1.00 98.06 98 ALA A CA 1
ATOM 760 C C . ALA A 1 98 ? -2.841 -4.824 11.488 1.00 98.06 98 ALA A C 1
ATOM 762 O O . ALA A 1 98 ? -3.214 -5.988 11.673 1.00 98.06 98 ALA A O 1
ATOM 763 N N . ALA A 1 99 ? -1.578 -4.435 11.689 1.00 96.88 99 ALA A N 1
ATOM 764 C CA . ALA A 1 99 ? -0.576 -5.337 12.239 1.00 96.88 99 ALA A CA 1
ATOM 765 C C . ALA A 1 99 ? -0.776 -5.545 13.744 1.00 96.88 99 ALA A C 1
ATOM 767 O O . ALA A 1 99 ? -0.991 -4.592 14.495 1.00 96.88 99 ALA A O 1
ATOM 768 N N . ASN A 1 100 ? -0.555 -6.772 14.197 1.00 93.94 100 ASN A N 1
ATOM 769 C CA . ASN A 1 100 ? -0.191 -7.087 15.567 1.00 93.94 100 ASN A CA 1
ATOM 770 C C . ASN A 1 100 ? 1.282 -7.517 15.593 1.00 93.94 100 ASN A C 1
ATOM 772 O O . ASN A 1 100 ? 1.684 -8.363 14.797 1.00 93.94 100 ASN A O 1
ATOM 776 N N . VAL A 1 101 ? 2.080 -6.932 16.485 1.00 90.56 101 VAL A N 1
ATOM 777 C CA . VAL A 1 101 ? 3.511 -7.239 16.609 1.00 90.56 101 VAL A CA 1
ATOM 778 C C . VAL A 1 101 ? 3.772 -7.818 17.988 1.00 90.56 101 VAL A C 1
ATOM 780 O O . VAL A 1 101 ? 3.601 -7.117 18.987 1.00 90.56 101 VAL A O 1
ATOM 783 N N . ASP A 1 102 ? 4.213 -9.073 18.020 1.00 86.56 102 ASP A N 1
ATOM 784 C CA . ASP A 1 102 ? 4.484 -9.833 19.240 1.00 86.56 102 ASP A CA 1
ATOM 785 C C . ASP A 1 102 ? 5.774 -10.651 19.106 1.00 86.56 102 ASP A C 1
ATOM 787 O O . ASP A 1 102 ? 5.962 -11.354 18.116 1.00 86.56 102 ASP A O 1
ATOM 791 N N . ASN A 1 103 ? 6.670 -10.566 20.095 1.00 83.62 103 ASN A N 1
ATOM 792 C CA . ASN A 1 103 ? 7.939 -11.312 20.140 1.00 83.62 103 ASN A CA 1
ATOM 793 C C . ASN A 1 103 ? 8.738 -11.293 18.819 1.00 83.62 103 ASN A C 1
ATOM 795 O O . ASN A 1 103 ? 9.226 -12.320 18.357 1.00 83.62 103 ASN A O 1
ATOM 799 N N . ASN A 1 104 ? 8.851 -10.114 18.198 1.00 83.31 104 ASN A N 1
ATOM 800 C CA . ASN A 1 104 ? 9.501 -9.909 16.897 1.00 83.31 104 ASN A CA 1
ATOM 801 C C . ASN A 1 104 ? 8.842 -10.644 15.709 1.00 83.31 104 ASN A C 1
ATOM 803 O O . ASN A 1 104 ? 9.453 -10.786 14.655 1.00 83.31 104 ASN A O 1
ATOM 807 N N . ASN A 1 105 ? 7.588 -11.066 15.854 1.00 90.38 105 ASN A N 1
ATOM 808 C CA . ASN A 1 105 ? 6.738 -11.537 14.768 1.00 90.38 105 ASN A CA 1
ATOM 809 C C . ASN A 1 105 ? 5.705 -10.465 14.429 1.00 90.38 105 ASN A C 1
ATOM 811 O O . ASN A 1 105 ? 5.233 -9.741 15.308 1.00 90.38 105 ASN A O 1
ATOM 815 N N . LEU A 1 106 ? 5.341 -10.389 13.153 1.00 94.56 106 LEU A N 1
ATOM 816 C CA . LEU A 1 106 ? 4.270 -9.534 12.665 1.00 94.56 106 LEU A CA 1
ATOM 817 C C . LEU A 1 106 ? 3.139 -10.418 12.149 1.00 94.56 106 LEU A C 1
ATOM 819 O O . LEU A 1 106 ? 3.366 -11.343 11.378 1.00 94.56 106 LEU A O 1
ATOM 823 N N . TYR A 1 107 ? 1.918 -10.099 12.557 1.00 95.38 107 TYR A N 1
ATOM 824 C CA . TYR A 1 107 ? 0.689 -10.714 12.071 1.00 95.38 107 TYR A CA 1
ATOM 825 C C . TYR A 1 107 ? -0.208 -9.625 11.505 1.00 95.38 107 TYR A C 1
ATOM 827 O O . TYR A 1 107 ? -0.288 -8.543 12.080 1.00 95.38 107 TYR A O 1
ATOM 835 N N . THR A 1 108 ? -0.931 -9.900 10.429 1.00 97.75 108 THR A N 1
ATOM 836 C CA . THR A 1 108 ? -2.017 -9.028 9.965 1.00 97.75 108 THR A CA 1
ATOM 837 C C . THR A 1 108 ? -3.350 -9.572 10.445 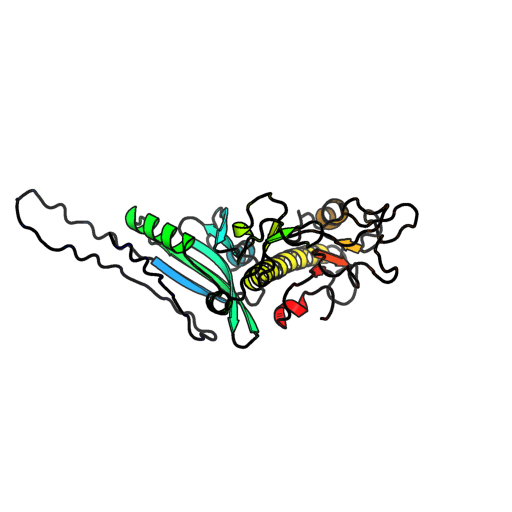1.00 97.75 108 THR A C 1
ATOM 839 O O . THR A 1 108 ? -3.593 -10.776 10.387 1.00 97.75 108 THR A O 1
ATOM 842 N N . ASN A 1 109 ? -4.227 -8.686 10.906 1.00 98.12 109 ASN A N 1
ATOM 843 C CA . ASN A 1 109 ? -5.568 -9.034 11.362 1.00 98.12 109 ASN A CA 1
ATOM 844 C C . ASN A 1 109 ? -6.588 -8.040 10.809 1.00 98.12 109 ASN A C 1
ATOM 846 O O . ASN A 1 109 ? -6.276 -6.863 10.623 1.00 98.12 109 ASN A O 1
ATOM 850 N N . ILE A 1 110 ? -7.824 -8.502 10.619 1.00 98.56 110 ILE A N 1
ATOM 851 C CA . ILE A 1 110 ? -8.970 -7.634 10.362 1.00 98.56 110 ILE A CA 1
ATOM 852 C C . ILE A 1 110 ? -9.679 -7.334 11.680 1.00 98.56 110 ILE A C 1
ATOM 854 O O . ILE A 1 110 ? -10.288 -8.214 12.295 1.00 98.56 110 ILE A O 1
ATOM 858 N N . TYR A 1 111 ? -9.619 -6.074 12.100 1.00 98.44 111 TYR A N 1
ATOM 859 C CA . TYR A 1 111 ? -10.395 -5.553 13.219 1.00 98.44 111 TYR A CA 1
ATOM 860 C C . TYR A 1 111 ? -11.751 -5.093 12.699 1.00 98.44 111 TYR A C 1
ATOM 862 O O . TYR A 1 111 ? -11.837 -4.155 11.910 1.00 98.44 111 TYR A O 1
ATOM 870 N N . ILE A 1 112 ? -12.801 -5.774 13.139 1.00 98.25 112 ILE A N 1
ATOM 871 C CA . ILE A 1 112 ? -14.190 -5.506 12.787 1.00 98.25 112 ILE A CA 1
ATOM 872 C C . ILE A 1 112 ? -14.811 -4.734 13.943 1.00 98.25 112 ILE A C 1
ATOM 874 O O . ILE A 1 112 ? -14.994 -5.281 15.031 1.00 98.25 112 ILE A O 1
ATOM 878 N N . ILE A 1 113 ? -15.110 -3.463 13.710 1.00 97.88 113 ILE A N 1
ATOM 879 C CA . ILE A 1 113 ? -15.657 -2.544 14.707 1.00 97.88 113 ILE A CA 1
ATOM 880 C C . ILE A 1 113 ? -17.032 -2.109 14.216 1.00 97.88 113 ILE A C 1
ATOM 882 O O . ILE A 1 113 ? -17.156 -1.564 13.122 1.00 97.88 113 ILE A O 1
ATOM 886 N N . SER A 1 114 ? -18.075 -2.350 15.003 1.00 97.19 114 SER A N 1
ATOM 887 C CA . SER A 1 114 ? -19.449 -2.016 14.620 1.00 97.19 114 SER A CA 1
ATOM 888 C C . SER A 1 114 ? -20.275 -1.538 15.801 1.00 97.19 114 SER A C 1
ATOM 890 O O . SER A 1 114 ? -19.977 -1.882 16.943 1.00 97.19 114 SER A O 1
ATOM 892 N N . TYR A 1 115 ? -21.354 -0.816 15.526 1.00 96.06 115 TYR A N 1
ATOM 893 C CA . TYR A 1 115 ? -22.385 -0.494 16.517 1.00 96.06 115 TYR A CA 1
ATOM 894 C C . TYR A 1 115 ? -23.681 -1.284 16.264 1.00 96.06 115 TYR A C 1
ATOM 896 O O . TYR A 1 115 ? -23.719 -2.115 15.357 1.00 96.06 115 TYR A O 1
ATOM 904 N N . THR A 1 116 ? -24.738 -1.093 17.056 1.00 94.00 116 THR A N 1
ATOM 905 C CA . THR A 1 116 ? -26.054 -1.752 16.889 1.00 94.00 116 THR A CA 1
ATOM 906 C C . THR 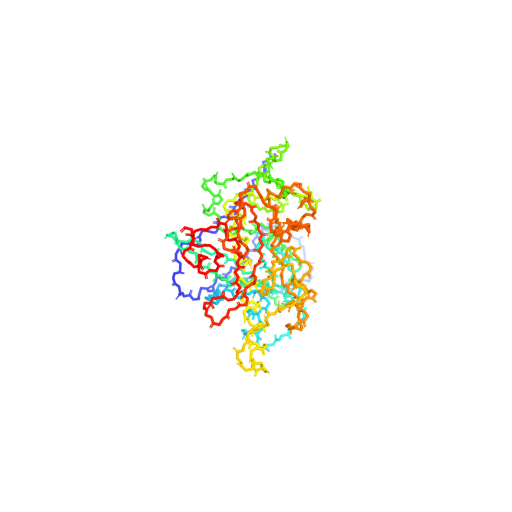A 1 116 ? -26.922 -1.101 15.801 1.00 94.00 116 THR A C 1
ATOM 908 O O . THR A 1 116 ? -26.651 0.007 15.331 1.00 94.00 116 THR A O 1
ATOM 911 N N . GLN A 1 117 ? -27.930 -1.825 15.297 1.00 91.56 117 GLN A N 1
ATOM 912 C CA . GLN A 1 117 ? -28.884 -1.273 14.323 1.00 91.56 117 GLN A CA 1
ATOM 913 C C . GLN A 1 117 ? -29.701 -0.164 14.990 1.00 91.56 117 GLN A C 1
ATOM 915 O O . GLN A 1 117 ? -30.023 -0.278 16.165 1.00 91.56 117 GLN A O 1
ATOM 920 N N . GLU A 1 118 ? -30.007 0.901 14.242 1.00 89.38 118 GLU A N 1
ATOM 921 C CA . GLU A 1 118 ? -30.784 2.046 14.750 1.00 89.38 118 GLU A CA 1
ATOM 922 C C . GLU A 1 118 ? -30.190 2.728 15.992 1.00 89.38 118 GLU A C 1
ATOM 924 O O . GLU A 1 118 ? -30.901 3.456 16.676 1.00 89.38 118 GLU A O 1
ATOM 929 N N . ALA A 1 119 ? -28.881 2.569 16.233 1.00 91.19 119 ALA A N 1
ATOM 930 C CA . ALA A 1 119 ? -28.226 3.132 17.408 1.00 91.19 119 ALA A CA 1
ATOM 931 C C . ALA A 1 119 ? -28.467 4.638 17.559 1.00 91.19 119 ALA A C 1
ATOM 933 O O . ALA A 1 119 ? -28.528 5.368 16.550 1.00 91.19 119 ALA A O 1
ATOM 934 N N . SER A 1 120 ? -28.543 5.089 18.810 1.00 93.19 120 SER A N 1
ATOM 935 C CA . SER A 1 120 ? -28.757 6.495 19.141 1.00 93.19 120 SER A CA 1
ATOM 936 C C . SER A 1 120 ? -27.669 7.405 18.555 1.00 93.19 120 SER A C 1
ATOM 938 O O . SER A 1 120 ? -26.561 6.978 18.204 1.00 93.19 120 SER A O 1
ATOM 940 N N . SER A 1 121 ? -27.969 8.702 18.452 1.00 93.38 121 SER A N 1
ATOM 941 C CA . SER A 1 121 ? -26.975 9.710 18.061 1.00 93.38 121 SER A CA 1
ATOM 942 C C . SER A 1 121 ? -25.770 9.717 19.007 1.00 93.38 121 SER A C 1
ATOM 944 O O . SER A 1 121 ? -24.640 9.846 18.541 1.00 93.38 121 SER A O 1
ATOM 946 N N . ALA A 1 122 ? -25.998 9.498 20.306 1.00 93.69 122 ALA A N 1
ATOM 947 C CA . ALA A 1 122 ? -24.946 9.404 21.312 1.00 93.69 122 ALA A CA 1
ATOM 948 C C . ALA A 1 122 ? -23.995 8.229 21.035 1.00 93.69 122 ALA A C 1
ATOM 950 O O . ALA A 1 122 ? -22.779 8.406 21.048 1.00 93.69 122 ALA A O 1
ATOM 951 N N . THR A 1 123 ? -24.514 7.048 20.699 1.00 94.69 123 THR A N 1
ATOM 952 C CA . THR A 1 123 ? -23.672 5.881 20.384 1.00 94.69 123 THR A CA 1
ATOM 953 C C . THR A 1 123 ? -22.874 6.061 19.105 1.00 94.69 123 THR A C 1
ATOM 955 O O . THR A 1 123 ? -21.709 5.669 19.053 1.00 94.69 123 THR A O 1
ATOM 958 N N . ARG A 1 124 ? -23.459 6.682 18.076 1.00 94.38 124 ARG A N 1
ATOM 959 C CA . ARG A 1 124 ? -22.729 7.001 16.839 1.00 94.38 124 ARG A CA 1
ATOM 960 C C . ARG A 1 124 ? -21.602 7.996 17.099 1.00 94.38 124 ARG A C 1
ATOM 962 O O . ARG A 1 124 ? -20.518 7.839 16.548 1.00 94.38 124 ARG A O 1
ATOM 969 N N . GLU A 1 125 ? -21.836 8.972 17.970 1.00 95.44 125 GLU A N 1
ATOM 970 C CA . GLU A 1 125 ? -20.812 9.927 18.384 1.00 95.44 125 GLU A CA 1
ATOM 971 C C . GLU A 1 125 ? -19.680 9.240 19.166 1.00 95.44 125 GLU A C 1
ATOM 973 O O . GLU A 1 125 ? -18.509 9.418 18.836 1.00 95.44 125 GLU A O 1
ATOM 978 N N . ILE A 1 126 ? -20.008 8.361 20.121 1.00 94.88 126 ILE A N 1
ATOM 979 C CA . ILE A 1 126 ? -19.010 7.553 20.843 1.00 94.88 126 ILE A CA 1
ATOM 980 C C . ILE A 1 126 ? -18.217 6.668 19.874 1.00 94.88 126 ILE A C 1
ATOM 982 O O . ILE A 1 126 ? -16.998 6.575 19.994 1.00 94.88 126 ILE A O 1
ATOM 986 N N . PHE A 1 127 ? -18.874 6.040 18.897 1.00 96.19 127 PHE A N 1
ATOM 987 C CA . PHE A 1 127 ? -18.208 5.233 17.873 1.00 96.19 127 PHE A CA 1
ATOM 988 C C . PHE A 1 127 ? -17.205 6.062 17.060 1.00 96.19 127 PHE A C 1
ATOM 990 O O . PHE A 1 127 ? -16.060 5.646 16.887 1.00 96.19 127 PHE A O 1
ATOM 997 N N . ASN A 1 128 ? -17.590 7.265 16.629 1.00 94.94 128 ASN A N 1
ATOM 998 C CA . ASN A 1 128 ? -16.697 8.173 15.909 1.00 94.94 128 ASN A CA 1
ATOM 999 C C . ASN A 1 128 ? -15.505 8.601 16.774 1.00 94.94 128 ASN A C 1
ATOM 1001 O O . ASN A 1 128 ? -14.364 8.587 16.310 1.00 94.94 128 ASN A O 1
ATOM 1005 N N . GLN A 1 129 ? -15.741 8.941 18.043 1.00 95.88 129 GLN A N 1
ATOM 1006 C CA . GLN A 1 129 ? -14.667 9.277 18.979 1.00 95.88 129 GLN A CA 1
ATOM 1007 C C . GLN A 1 129 ? -13.736 8.091 19.224 1.00 95.88 129 GLN A C 1
ATOM 1009 O O . GLN A 1 129 ? -12.519 8.275 19.253 1.00 95.88 129 GLN A O 1
ATOM 1014 N N . LEU A 1 130 ? -14.283 6.882 19.358 1.00 95.12 130 LEU A N 1
ATOM 1015 C CA . LEU A 1 130 ? -13.504 5.662 19.519 1.00 95.12 130 LEU A CA 1
ATOM 1016 C C . LEU A 1 130 ? -12.572 5.461 18.326 1.00 95.12 130 LEU A C 1
ATOM 1018 O O . LEU A 1 130 ? -11.377 5.296 18.532 1.00 95.12 130 LEU A O 1
ATOM 1022 N N . LEU A 1 131 ? -13.074 5.556 17.095 1.00 94.50 131 LEU A N 1
ATOM 1023 C CA . LEU A 1 131 ? -12.258 5.405 15.886 1.00 94.50 131 LEU A CA 1
ATOM 1024 C C . LEU A 1 131 ? -11.196 6.496 15.742 1.00 94.50 131 LEU A C 1
ATOM 1026 O O . LEU A 1 131 ? -10.055 6.196 15.404 1.00 94.50 131 LEU A O 1
ATOM 1030 N N . ASN A 1 132 ? -11.551 7.748 16.040 1.00 93.94 132 ASN A N 1
ATOM 1031 C CA . ASN A 1 132 ? -10.631 8.884 15.946 1.00 93.94 132 ASN A CA 1
ATOM 1032 C C . ASN A 1 132 ? -9.492 8.822 16.973 1.00 93.94 132 ASN A C 1
ATOM 1034 O O . ASN A 1 132 ? -8.442 9.424 16.758 1.00 93.94 132 ASN A O 1
ATOM 1038 N N . ASN A 1 133 ? -9.698 8.122 18.091 1.00 93.25 133 ASN A N 1
ATOM 1039 C CA . ASN A 1 133 ? -8.705 7.973 19.155 1.00 93.25 133 ASN A CA 1
ATOM 1040 C C . ASN A 1 133 ? -8.096 6.566 19.222 1.00 93.25 133 ASN A C 1
ATOM 1042 O O . ASN A 1 133 ? -7.204 6.323 20.041 1.00 93.25 133 ASN A O 1
ATOM 1046 N N . TRP A 1 134 ? -8.555 5.634 18.386 1.00 94.19 134 TRP A N 1
ATOM 1047 C CA . TRP A 1 134 ? -8.042 4.273 18.375 1.00 94.19 134 TRP A CA 1
ATOM 1048 C C . TRP A 1 134 ? -6.576 4.274 17.952 1.00 94.19 134 TRP A C 1
ATOM 1050 O O . TRP A 1 134 ? -6.216 4.870 16.943 1.00 94.19 134 TRP A O 1
ATOM 1060 N N . THR A 1 135 ? -5.719 3.610 18.727 1.00 92.62 135 THR A N 1
ATOM 1061 C CA . THR A 1 135 ? -4.283 3.523 18.436 1.00 92.62 135 THR A CA 1
ATOM 1062 C C . THR A 1 135 ? -3.853 2.062 18.359 1.00 92.62 135 THR A C 1
ATOM 1064 O O . THR A 1 135 ? -3.754 1.376 19.375 1.00 92.62 135 THR A O 1
ATOM 1067 N N . PHE A 1 136 ? -3.550 1.592 17.153 1.00 93.94 136 PHE A N 1
ATOM 1068 C CA . PHE A 1 136 ? -2.883 0.321 16.904 1.00 93.94 136 PHE A CA 1
ATOM 1069 C C . PHE A 1 136 ? -1.386 0.414 17.220 1.00 93.94 136 PHE A C 1
ATOM 1071 O O . PHE A 1 136 ? -0.769 1.484 17.152 1.00 93.94 136 PHE A O 1
ATOM 1078 N N . ASN A 1 137 ? -0.797 -0.735 17.570 1.00 90.75 137 ASN A N 1
ATOM 1079 C CA . ASN A 1 137 ? 0.622 -0.874 17.921 1.00 90.75 137 ASN A CA 1
ATOM 1080 C C . ASN A 1 137 ? 1.067 0.099 19.022 1.00 90.75 137 ASN A C 1
ATOM 1082 O O . ASN A 1 137 ? 2.160 0.670 18.971 1.00 90.75 137 ASN A O 1
ATOM 1086 N N . ALA A 1 138 ? 0.208 0.294 20.029 1.00 85.31 138 ALA A N 1
ATOM 1087 C CA . ALA A 1 138 ? 0.474 1.199 21.141 1.00 85.31 138 ALA A CA 1
ATOM 1088 C C . ALA A 1 138 ? 1.793 0.859 21.863 1.00 85.31 138 ALA A C 1
ATOM 1090 O O . ALA A 1 138 ? 2.518 1.763 22.271 1.00 85.31 138 ALA A O 1
ATOM 1091 N N . ASN A 1 139 ? 2.153 -0.428 21.935 1.00 80.62 139 ASN A N 1
ATOM 1092 C CA . ASN A 1 139 ? 3.435 -0.911 22.453 1.00 80.62 139 ASN A CA 1
ATOM 1093 C C . ASN A 1 139 ? 4.648 -0.336 21.700 1.00 80.62 139 ASN A C 1
ATOM 1095 O O . ASN A 1 139 ? 5.641 0.007 22.331 1.00 80.62 139 ASN A O 1
ATOM 1099 N N . ILE A 1 140 ? 4.560 -0.169 20.378 1.00 80.50 140 ILE A N 1
ATOM 1100 C CA . ILE A 1 140 ? 5.631 0.413 19.552 1.00 80.50 140 ILE A CA 1
ATOM 1101 C C . ILE A 1 140 ? 5.715 1.923 19.785 1.00 80.50 140 ILE A C 1
ATOM 1103 O O . ILE A 1 140 ? 6.802 2.474 19.946 1.00 80.50 140 ILE A O 1
ATOM 1107 N N . THR A 1 141 ? 4.567 2.600 19.874 1.00 72.88 141 THR A N 1
ATOM 1108 C CA . THR A 1 141 ? 4.536 4.041 20.177 1.00 72.88 141 THR A CA 1
ATOM 1109 C C . THR A 1 141 ? 4.980 4.359 21.608 1.00 72.88 141 THR A C 1
ATOM 1111 O O . THR A 1 141 ? 5.551 5.418 21.848 1.00 72.88 141 THR A O 1
ATOM 1114 N N . ALA A 1 142 ? 4.772 3.439 22.557 1.00 65.19 142 ALA A N 1
ATOM 1115 C CA . ALA A 1 142 ? 5.143 3.600 23.962 1.00 65.19 142 ALA A CA 1
ATOM 1116 C C . ALA A 1 142 ? 6.655 3.465 24.215 1.00 65.19 142 ALA A C 1
ATOM 1118 O O . ALA A 1 142 ? 7.149 3.962 25.222 1.00 65.19 142 ALA A O 1
ATOM 1119 N N . GLN A 1 143 ? 7.405 2.850 23.295 1.00 67.25 143 GLN A N 1
ATOM 1120 C CA . GLN A 1 143 ? 8.865 2.714 23.380 1.00 67.25 143 GLN A CA 1
ATOM 1121 C C . GLN A 1 143 ? 9.629 3.991 22.966 1.00 67.25 143 GLN A C 1
ATOM 1123 O O . GLN A 1 143 ? 10.837 3.940 22.763 1.00 67.25 143 GLN A O 1
ATOM 1128 N N . ASN A 1 144 ? 8.954 5.142 22.814 1.00 59.25 144 ASN A N 1
ATOM 1129 C CA . ASN A 1 144 ? 9.537 6.398 22.312 1.00 59.25 144 ASN A CA 1
ATOM 1130 C C . ASN A 1 144 ? 10.227 6.270 20.938 1.00 59.25 144 ASN A C 1
ATOM 1132 O O . ASN A 1 144 ? 11.078 7.090 20.591 1.00 59.25 144 ASN A O 1
ATOM 1136 N N . LEU A 1 145 ? 9.821 5.298 20.112 1.00 70.00 145 LEU A N 1
ATOM 1137 C CA . LEU A 1 145 ? 10.266 5.142 18.719 1.00 70.00 145 LEU A CA 1
ATOM 1138 C C . LEU A 1 145 ? 9.587 6.165 17.791 1.00 70.00 145 LEU A C 1
ATOM 1140 O O . LEU A 1 145 ? 9.060 5.833 16.726 1.00 70.00 145 LEU A O 1
ATOM 1144 N N . VAL A 1 146 ? 9.552 7.422 18.229 1.00 86.62 146 VAL A N 1
ATOM 1145 C CA . VAL A 1 146 ? 9.015 8.540 17.463 1.00 86.62 146 VAL A CA 1
ATOM 1146 C C . VAL A 1 146 ? 9.982 8.880 16.328 1.00 86.62 146 VAL A C 1
ATOM 1148 O O . VAL A 1 146 ? 11.189 9.044 16.528 1.00 86.62 146 VAL A O 1
ATOM 1151 N N . GLY A 1 147 ? 9.438 8.960 15.119 1.00 92.94 147 GLY A N 1
ATOM 1152 C CA . GLY A 1 147 ? 10.177 9.330 13.922 1.00 92.94 147 GLY A CA 1
ATOM 1153 C C . GLY A 1 147 ? 10.227 10.840 13.722 1.00 92.94 147 GLY A C 1
ATOM 1154 O O . GLY A 1 147 ? 9.807 11.635 14.568 1.00 92.94 147 GLY A O 1
ATOM 1155 N N . ALA A 1 148 ? 10.743 11.230 12.570 1.00 94.94 148 ALA A N 1
ATOM 1156 C CA . ALA A 1 148 ? 10.679 12.577 12.041 1.00 94.94 148 ALA A CA 1
ATOM 1157 C C . ALA A 1 148 ? 9.961 12.562 10.691 1.00 94.94 148 ALA A C 1
ATOM 1159 O O . ALA A 1 148 ? 9.985 11.564 9.961 1.00 94.94 148 ALA A O 1
ATOM 1160 N N . CYS A 1 149 ? 9.334 13.684 10.373 1.00 96.69 149 CYS A N 1
ATOM 1161 C CA . CYS A 1 149 ? 8.917 13.958 9.016 1.00 96.69 149 CYS A CA 1
ATOM 1162 C C . CYS A 1 149 ? 10.167 14.164 8.158 1.00 96.69 149 CYS A C 1
ATOM 1164 O O . CYS A 1 149 ? 11.097 14.876 8.543 1.00 96.69 149 CYS A O 1
ATOM 1166 N N . VAL A 1 150 ? 10.207 13.488 7.018 1.00 96.06 150 VAL A N 1
ATOM 1167 C CA . VAL A 1 150 ? 11.301 13.565 6.051 1.00 96.06 150 VAL A CA 1
ATOM 1168 C C . VAL A 1 150 ? 10.717 13.752 4.658 1.00 96.06 150 VAL A C 1
ATOM 1170 O O . VAL A 1 150 ? 9.571 13.374 4.397 1.00 96.06 150 VAL A O 1
ATOM 1173 N N . LYS A 1 151 ? 11.487 14.350 3.754 1.00 93.50 151 LYS A N 1
ATOM 1174 C CA . LYS A 1 151 ? 11.029 14.616 2.393 1.00 93.50 151 LYS A CA 1
ATOM 1175 C C . LYS A 1 151 ? 10.952 13.332 1.581 1.00 93.50 151 LYS A C 1
ATOM 1177 O O . LYS A 1 151 ? 11.852 12.493 1.614 1.00 93.50 151 LYS A O 1
ATOM 1182 N N . ILE A 1 152 ? 9.882 13.198 0.802 1.00 90.94 152 ILE A N 1
ATOM 1183 C CA . ILE A 1 152 ? 9.704 12.094 -0.140 1.00 90.94 152 ILE A CA 1
ATOM 1184 C C . ILE A 1 152 ? 10.850 12.113 -1.160 1.00 90.94 152 ILE A C 1
ATOM 1186 O O . ILE A 1 152 ? 11.472 11.083 -1.351 1.00 90.94 152 ILE A O 1
ATOM 1190 N N . ILE A 1 153 ? 11.221 13.266 -1.716 1.00 86.75 153 ILE A N 1
ATOM 1191 C CA . ILE A 1 153 ? 12.198 13.351 -2.817 1.00 86.75 153 ILE A CA 1
ATOM 1192 C C . ILE A 1 153 ? 13.596 12.777 -2.515 1.00 86.75 153 ILE A C 1
ATOM 1194 O O . ILE A 1 153 ? 14.213 12.205 -3.404 1.00 86.75 153 ILE A O 1
ATOM 1198 N N . ASP A 1 154 ? 14.105 12.917 -1.289 1.00 87.56 154 ASP A N 1
ATOM 1199 C CA . ASP A 1 154 ? 15.521 12.645 -0.986 1.00 87.56 154 ASP A CA 1
ATOM 1200 C C . ASP A 1 154 ? 15.767 12.051 0.411 1.00 87.56 154 ASP A C 1
ATOM 1202 O O . ASP A 1 154 ? 16.914 11.849 0.801 1.00 87.56 154 ASP A O 1
ATOM 1206 N N . ASN A 1 155 ? 14.711 11.763 1.180 1.00 92.50 155 ASN A N 1
ATOM 1207 C CA . ASN A 1 155 ? 14.789 11.310 2.575 1.00 92.50 155 ASN A CA 1
ATOM 1208 C C . ASN A 1 155 ? 15.442 12.311 3.544 1.00 92.50 155 ASN A C 1
ATOM 1210 O O . ASN A 1 155 ? 15.725 11.950 4.689 1.00 92.50 155 ASN A O 1
ATOM 1214 N N . SER A 1 156 ? 15.669 13.562 3.133 1.00 92.88 156 SER A N 1
ATOM 1215 C CA . SER A 1 156 ? 16.237 14.579 4.016 1.00 92.88 156 SER A CA 1
ATOM 1216 C C . SER A 1 156 ? 15.243 14.967 5.121 1.00 92.88 156 SER A C 1
ATOM 1218 O O . SER A 1 156 ? 14.027 14.953 4.894 1.00 92.88 156 SER A O 1
ATOM 1220 N N . PRO A 1 157 ? 15.723 15.312 6.331 1.00 94.31 157 PRO A N 1
ATOM 1221 C CA . PRO A 1 157 ? 14.857 15.783 7.403 1.00 94.31 157 PRO A CA 1
ATOM 1222 C C . PRO A 1 157 ? 14.022 16.995 6.987 1.00 94.31 157 PRO A C 1
ATOM 1224 O O . PRO A 1 157 ? 14.505 17.897 6.297 1.00 94.31 157 PRO A O 1
ATOM 1227 N N . ASP A 1 158 ? 12.775 17.036 7.450 1.00 92.12 158 ASP A N 1
ATOM 1228 C CA . ASP A 1 158 ? 11.965 18.248 7.404 1.00 92.12 158 ASP A CA 1
ATOM 1229 C C . ASP A 1 158 ? 12.682 19.379 8.173 1.00 92.12 158 ASP A C 1
ATOM 1231 O O . ASP A 1 158 ? 13.004 19.192 9.353 1.00 92.12 158 ASP A O 1
ATOM 1235 N N . PRO A 1 159 ? 12.928 20.553 7.556 1.00 87.75 159 PRO A N 1
ATOM 1236 C CA . PRO A 1 159 ? 13.544 21.693 8.232 1.00 87.75 159 PRO A CA 1
ATOM 1237 C C . PRO A 1 159 ? 12.810 22.139 9.503 1.00 87.75 159 PRO A C 1
ATOM 1239 O O . PRO A 1 159 ? 13.444 22.686 10.402 1.00 87.75 159 PRO A O 1
ATOM 1242 N N . ALA A 1 160 ? 11.497 21.899 9.605 1.00 89.56 160 ALA A N 1
ATOM 1243 C CA . ALA A 1 160 ? 10.731 22.215 10.811 1.00 89.56 160 ALA A CA 1
ATOM 1244 C C . ALA A 1 160 ? 10.991 21.236 11.975 1.00 89.56 160 ALA A C 1
ATOM 1246 O O . ALA A 1 160 ? 10.568 21.493 13.102 1.00 89.56 160 ALA A O 1
ATOM 1247 N N . GLY A 1 161 ? 11.681 20.115 11.729 1.00 86.94 161 GLY A N 1
ATOM 1248 C CA . GLY A 1 161 ? 12.007 19.116 12.748 1.00 86.94 161 GLY A CA 1
ATOM 1249 C C . GLY A 1 161 ? 10.782 18.389 13.307 1.00 86.94 161 GLY A C 1
ATOM 1250 O O . GLY A 1 161 ? 10.815 17.904 14.442 1.00 86.94 161 GLY A O 1
ATOM 1251 N N . GLN A 1 162 ? 9.685 18.329 12.545 1.00 92.44 162 GLN A N 1
ATOM 1252 C CA . GLN A 1 162 ? 8.424 17.785 13.028 1.00 92.44 162 GLN A CA 1
ATOM 1253 C C . GLN A 1 162 ? 8.544 16.290 13.367 1.00 92.44 162 GLN A C 1
ATOM 1255 O O . GLN A 1 162 ? 9.008 15.473 12.570 1.00 92.44 162 GLN A O 1
ATOM 1260 N N . ARG A 1 163 ? 8.109 15.920 14.577 1.00 93.06 163 ARG A N 1
ATOM 1261 C CA . ARG A 1 163 ? 8.091 14.535 15.072 1.00 93.06 163 ARG A CA 1
ATOM 1262 C C . ARG A 1 163 ? 6.775 13.846 14.718 1.00 93.06 163 ARG A C 1
ATOM 1264 O O . ARG A 1 163 ? 5.722 14.481 14.725 1.00 93.06 163 ARG A O 1
ATOM 1271 N N . CYS A 1 164 ? 6.823 12.545 14.443 1.00 94.00 164 CYS A N 1
ATOM 1272 C CA . CYS A 1 164 ? 5.662 11.801 13.951 1.00 94.00 164 CYS A CA 1
ATOM 1273 C C . CYS A 1 164 ? 5.691 10.310 14.331 1.00 94.00 164 CYS A C 1
ATOM 1275 O O . CYS A 1 164 ? 6.744 9.722 14.579 1.00 94.00 164 CYS A O 1
ATOM 1277 N N . TYR A 1 165 ? 4.512 9.693 14.320 1.00 93.25 165 TYR A N 1
ATOM 1278 C CA . TYR A 1 165 ? 4.275 8.249 14.380 1.00 93.25 165 TYR A CA 1
ATOM 1279 C C . TYR A 1 165 ? 3.553 7.728 13.131 1.00 93.25 165 TYR A C 1
ATOM 1281 O O . TYR A 1 165 ? 3.688 6.558 12.787 1.00 93.25 165 TYR A O 1
ATOM 1289 N N . THR A 1 166 ? 2.783 8.574 12.447 1.00 93.88 166 THR A N 1
ATOM 1290 C CA . THR A 1 166 ? 2.071 8.232 11.209 1.00 93.88 166 THR A CA 1
ATOM 1291 C C . THR A 1 166 ? 2.313 9.292 10.141 1.00 93.88 166 THR A C 1
ATOM 1293 O O . THR A 1 166 ? 2.618 10.443 10.457 1.00 93.88 166 THR A O 1
ATOM 1296 N N . ASP A 1 167 ? 2.145 8.922 8.870 1.00 95.00 167 ASP A N 1
ATOM 1297 C CA . ASP A 1 167 ? 2.321 9.851 7.743 1.00 95.00 167 ASP A CA 1
ATOM 1298 C C . ASP A 1 167 ? 1.352 11.031 7.799 1.00 95.00 167 ASP A C 1
ATOM 1300 O O . ASP A 1 167 ? 1.719 12.154 7.468 1.00 95.00 167 ASP A O 1
ATOM 1304 N N . ALA A 1 168 ? 0.138 10.810 8.313 1.00 93.50 168 ALA A N 1
ATOM 1305 C CA . ALA A 1 168 ? -0.865 11.859 8.471 1.00 93.50 168 ALA A CA 1
ATOM 1306 C C . ALA A 1 168 ? -0.375 13.028 9.343 1.00 93.50 168 ALA A C 1
ATOM 1308 O O . ALA A 1 168 ? -0.789 14.167 9.131 1.00 93.50 168 ALA A O 1
ATOM 1309 N N . GLN A 1 169 ? 0.524 12.766 10.299 1.00 94.19 169 GLN A N 1
ATOM 1310 C CA . GLN A 1 169 ? 1.089 13.811 11.147 1.00 94.19 169 GLN A CA 1
ATOM 1311 C C . GLN A 1 169 ? 2.064 14.715 10.390 1.00 94.19 169 GLN A C 1
ATOM 1313 O O . GLN A 1 169 ? 2.240 15.842 10.820 1.00 94.19 169 GLN A O 1
ATOM 1318 N N . CYS A 1 170 ? 2.629 14.286 9.260 1.00 95.06 170 CYS A N 1
ATOM 1319 C CA . CYS A 1 170 ? 3.497 15.116 8.415 1.00 95.06 170 CYS A CA 1
ATOM 1320 C C . CYS A 1 170 ? 2.728 16.015 7.431 1.00 95.06 170 CYS A C 1
ATOM 1322 O O . CYS A 1 170 ? 3.330 16.709 6.610 1.00 95.06 170 CYS A O 1
ATOM 1324 N N . GLY A 1 171 ? 1.394 16.030 7.529 1.00 90.56 171 GLY A N 1
ATOM 1325 C CA . GLY A 1 171 ? 0.515 16.827 6.683 1.00 90.56 171 GLY A CA 1
ATOM 1326 C C . GLY A 1 171 ? 0.218 16.162 5.339 1.00 90.56 171 GLY A C 1
ATOM 1327 O O . GLY A 1 171 ? 1.011 15.406 4.787 1.00 90.56 171 GLY A O 1
ATOM 1328 N N . LYS A 1 172 ? -0.969 16.440 4.796 1.00 85.25 172 LYS A N 1
ATOM 1329 C CA . LYS A 1 172 ? -1.360 15.960 3.465 1.00 85.25 172 LYS A CA 1
ATOM 1330 C C . LYS A 1 172 ? -0.736 16.850 2.392 1.00 85.25 172 LYS A C 1
ATOM 1332 O O . LYS A 1 172 ? -0.757 18.068 2.534 1.00 85.25 172 LYS A O 1
ATOM 1337 N N . ASN A 1 173 ? -0.256 16.246 1.304 1.00 84.44 173 ASN A N 1
ATOM 1338 C CA . ASN A 1 173 ? 0.297 16.941 0.130 1.00 84.44 173 ASN A CA 1
ATOM 1339 C C . ASN A 1 173 ? 1.494 17.864 0.431 1.00 84.44 173 ASN A C 1
ATOM 1341 O O . ASN A 1 173 ? 1.785 18.770 -0.342 1.00 84.44 173 ASN A O 1
ATOM 1345 N N . THR A 1 174 ? 2.200 17.636 1.540 1.00 89.06 174 THR A N 1
ATOM 1346 C CA . THR A 1 174 ? 3.401 18.398 1.925 1.00 89.06 174 THR A CA 1
ATOM 1347 C C . THR A 1 174 ? 4.672 17.878 1.253 1.00 89.06 174 THR A C 1
ATOM 1349 O O . THR A 1 174 ? 5.723 18.500 1.360 1.00 89.06 174 THR A O 1
ATOM 1352 N N . GLY A 1 175 ? 4.602 16.718 0.588 1.00 91.94 175 GLY A N 1
ATOM 1353 C CA . GLY A 1 175 ? 5.787 15.998 0.119 1.00 91.94 175 GLY A CA 1
ATOM 1354 C C . GLY A 1 175 ? 6.614 15.402 1.263 1.00 91.94 175 GLY A C 1
ATOM 1355 O O . GLY A 1 175 ? 7.767 15.034 1.044 1.00 91.94 175 GLY A O 1
ATOM 1356 N N . LEU A 1 176 ? 6.047 15.316 2.471 1.00 95.56 176 LEU A N 1
ATOM 1357 C CA . LEU A 1 176 ? 6.672 14.723 3.648 1.00 95.56 176 LEU A CA 1
ATOM 1358 C C . LEU A 1 176 ? 5.997 13.400 4.011 1.00 95.56 176 LEU A C 1
ATOM 1360 O O . LEU A 1 176 ? 4.799 13.215 3.804 1.00 95.56 176 LEU A O 1
ATOM 1364 N N . TYR A 1 177 ? 6.764 12.501 4.614 1.00 96.06 177 TYR A N 1
ATOM 1365 C CA . TYR A 1 177 ? 6.254 11.273 5.215 1.00 96.06 177 TYR A CA 1
ATOM 1366 C C . TYR A 1 177 ? 6.995 10.970 6.515 1.00 96.06 177 TYR A C 1
ATOM 1368 O O . TYR A 1 177 ? 8.054 11.534 6.799 1.00 96.06 177 TYR A O 1
ATOM 1376 N N . CYS A 1 178 ? 6.426 10.086 7.324 1.00 96.25 178 CYS A N 1
ATOM 1377 C CA . CYS A 1 178 ? 6.974 9.730 8.614 1.00 96.25 178 CYS A CA 1
ATOM 1378 C C . CYS A 1 178 ? 7.907 8.521 8.509 1.00 96.25 178 CYS A C 1
ATOM 1380 O O . CYS A 1 178 ? 7.502 7.444 8.058 1.00 96.25 178 CYS A O 1
ATOM 1382 N N . ASN A 1 179 ? 9.133 8.654 9.018 1.00 95.06 179 ASN A N 1
ATOM 1383 C CA . ASN A 1 179 ? 10.102 7.553 9.066 1.00 95.06 179 ASN A CA 1
ATOM 1384 C C . ASN A 1 179 ? 10.043 6.717 10.364 1.00 95.06 179 ASN A C 1
ATOM 1386 O O . ASN A 1 179 ? 10.942 5.922 10.628 1.00 95.06 179 ASN A O 1
ATOM 1390 N N . SER A 1 180 ? 9.012 6.903 11.197 1.00 94.56 180 SER A N 1
ATOM 1391 C CA . SER A 1 180 ? 8.868 6.144 12.445 1.00 94.56 180 SER A CA 1
ATOM 1392 C C . SER A 1 180 ? 8.629 4.655 12.190 1.00 94.56 180 SER A C 1
ATOM 1394 O O . SER A 1 180 ? 8.063 4.269 11.165 1.00 94.56 180 SER A O 1
ATOM 1396 N N . ARG A 1 181 ? 8.955 3.811 13.178 1.00 93.62 181 ARG A N 1
ATOM 1397 C CA . ARG A 1 181 ? 8.713 2.364 13.081 1.00 93.62 181 ARG A CA 1
ATOM 1398 C C . ARG A 1 181 ? 7.236 2.022 12.868 1.00 93.62 181 ARG A C 1
ATOM 1400 O O . ARG A 1 181 ? 6.930 1.086 12.138 1.00 93.62 181 ARG A O 1
ATOM 1407 N N . LYS A 1 182 ? 6.320 2.779 13.478 1.00 94.25 182 LYS A N 1
ATOM 1408 C CA . LYS A 1 182 ? 4.879 2.583 13.276 1.00 94.25 182 LYS A CA 1
ATOM 1409 C C . LYS A 1 182 ? 4.485 2.847 11.823 1.00 94.25 182 LYS A C 1
ATOM 1411 O O . LYS A 1 182 ? 3.852 1.995 11.214 1.00 94.25 182 LYS A O 1
ATOM 1416 N N . ALA A 1 183 ? 4.914 3.974 11.259 1.00 95.88 183 ALA A N 1
ATOM 1417 C CA . ALA A 1 183 ? 4.613 4.325 9.875 1.00 95.88 183 ALA A CA 1
ATOM 1418 C C . ALA A 1 183 ? 5.188 3.302 8.873 1.00 95.88 183 ALA A C 1
ATOM 1420 O O . ALA A 1 183 ? 4.495 2.911 7.937 1.00 95.88 183 ALA A O 1
ATOM 1421 N N . GLN A 1 184 ? 6.403 2.798 9.125 1.00 95.81 184 GLN A N 1
ATOM 1422 C CA . GLN A 1 184 ? 7.015 1.709 8.349 1.00 95.81 184 GLN A CA 1
ATOM 1423 C C . GLN A 1 184 ? 6.149 0.441 8.352 1.00 95.81 184 GLN A C 1
ATOM 1425 O O . GLN A 1 184 ? 5.850 -0.105 7.296 1.00 95.81 184 GLN A O 1
ATOM 1430 N N . ILE A 1 185 ? 5.701 -0.006 9.532 1.00 96.19 185 ILE A N 1
ATOM 1431 C CA . ILE A 1 185 ? 4.842 -1.194 9.671 1.00 96.19 185 ILE A CA 1
ATOM 1432 C C . ILE A 1 185 ? 3.517 -0.994 8.939 1.00 96.19 185 ILE A C 1
ATOM 1434 O O . ILE A 1 185 ? 3.075 -1.877 8.209 1.00 96.19 185 ILE A O 1
ATOM 1438 N N . THR A 1 186 ? 2.886 0.166 9.114 1.00 97.12 186 THR A N 1
ATOM 1439 C CA . THR A 1 186 ? 1.629 0.493 8.443 1.00 97.12 186 THR A CA 1
ATOM 1440 C C . THR A 1 186 ? 1.766 0.420 6.922 1.00 97.12 186 THR A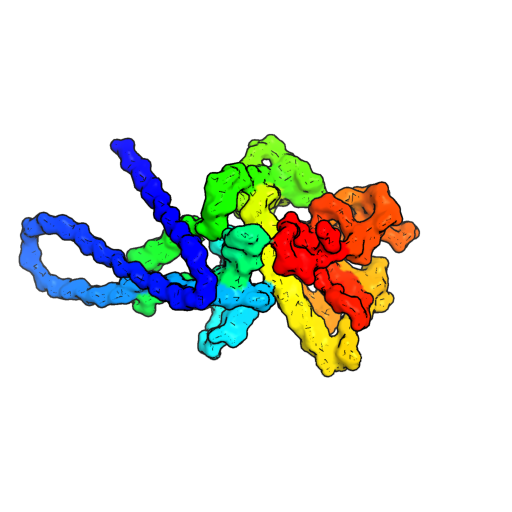 C 1
ATOM 1442 O O . THR A 1 186 ? 0.909 -0.172 6.262 1.00 97.12 186 THR A O 1
ATOM 1445 N N . ARG A 1 187 ? 2.851 0.968 6.359 1.00 98.00 187 ARG A N 1
ATOM 1446 C CA . ARG A 1 187 ? 3.119 0.872 4.921 1.00 98.00 187 ARG A CA 1
ATOM 1447 C C . ARG A 1 187 ? 3.404 -0.561 4.495 1.00 98.00 187 ARG A C 1
ATOM 1449 O O . ARG A 1 187 ? 2.803 -0.996 3.524 1.00 98.00 187 ARG A O 1
ATOM 1456 N N . ASP A 1 188 ? 4.217 -1.321 5.225 1.00 97.94 188 ASP A N 1
ATOM 1457 C CA . ASP A 1 188 ? 4.503 -2.722 4.884 1.00 97.94 188 ASP A CA 1
ATOM 1458 C C . ASP A 1 188 ? 3.245 -3.606 4.898 1.00 97.94 188 ASP A C 1
ATOM 1460 O O . ASP A 1 188 ? 3.075 -4.431 4.003 1.00 97.94 188 ASP A O 1
ATOM 1464 N N . VAL A 1 189 ? 2.311 -3.401 5.838 1.00 98.44 189 VAL A N 1
ATOM 1465 C CA . VAL A 1 189 ? 1.004 -4.093 5.823 1.00 98.44 189 VAL A CA 1
ATOM 1466 C C . VAL A 1 189 ? 0.230 -3.791 4.546 1.00 98.44 189 VAL A C 1
ATOM 1468 O O . VAL A 1 189 ? -0.299 -4.712 3.920 1.00 98.44 189 VAL A O 1
ATOM 1471 N N . ARG A 1 190 ? 0.194 -2.521 4.131 1.00 98.50 190 ARG A N 1
ATOM 1472 C CA . ARG A 1 190 ? -0.429 -2.127 2.867 1.00 98.50 190 ARG A CA 1
ATOM 1473 C C . ARG A 1 190 ? 0.297 -2.734 1.665 1.00 98.50 190 ARG A C 1
ATOM 1475 O O . ARG A 1 190 ? -0.354 -3.299 0.800 1.00 98.50 190 ARG A O 1
ATOM 1482 N N . ARG A 1 191 ? 1.632 -2.708 1.634 1.00 98.38 191 ARG A N 1
ATOM 1483 C CA . ARG A 1 191 ? 2.432 -3.329 0.564 1.00 98.38 191 ARG A CA 1
ATOM 1484 C C . ARG A 1 191 ? 2.158 -4.823 0.433 1.00 98.38 191 ARG A C 1
ATOM 1486 O O . ARG A 1 191 ? 2.010 -5.298 -0.685 1.00 98.38 191 ARG A O 1
ATOM 1493 N N . MET A 1 192 ? 2.057 -5.564 1.537 1.00 98.25 192 MET A N 1
ATOM 1494 C CA . MET A 1 192 ? 1.703 -6.988 1.481 1.00 98.25 192 MET A CA 1
ATOM 1495 C C . MET A 1 192 ? 0.312 -7.201 0.871 1.00 98.25 192 MET A C 1
ATOM 1497 O O . MET A 1 192 ? 0.154 -8.078 0.024 1.00 98.25 192 MET A O 1
ATOM 1501 N N . ALA A 1 193 ? -0.669 -6.377 1.250 1.00 98.50 193 ALA A N 1
ATOM 1502 C CA . ALA A 1 193 ? -2.018 -6.427 0.690 1.00 98.50 193 ALA A CA 1
ATOM 1503 C C . ALA A 1 193 ? -2.063 -6.076 -0.802 1.00 98.50 193 ALA A C 1
ATOM 1505 O O . ALA A 1 193 ? -2.659 -6.814 -1.588 1.00 98.50 193 ALA A O 1
ATOM 1506 N N . ASP A 1 194 ? -1.378 -5.008 -1.199 1.00 98.62 194 ASP A N 1
ATOM 1507 C CA . ASP A 1 194 ? -1.275 -4.563 -2.588 1.00 98.62 194 ASP A CA 1
ATOM 1508 C C . ASP A 1 194 ? -0.576 -5.626 -3.457 1.00 98.62 194 ASP A C 1
ATOM 1510 O O . ASP A 1 194 ? -1.054 -5.966 -4.539 1.00 98.62 194 ASP A O 1
ATOM 1514 N N . LEU A 1 195 ? 0.500 -6.248 -2.961 1.00 97.94 195 LEU A N 1
ATOM 1515 C CA . LEU A 1 195 ? 1.170 -7.350 -3.659 1.00 97.94 195 LEU A CA 1
ATOM 1516 C C . LEU A 1 195 ? 0.284 -8.589 -3.793 1.00 97.94 195 LEU A C 1
ATOM 1518 O O . LEU A 1 195 ? 0.349 -9.261 -4.818 1.00 97.94 195 LEU A O 1
ATOM 1522 N N . LYS A 1 196 ? -0.569 -8.888 -2.808 1.00 97.44 196 LYS A N 1
ATOM 1523 C CA . LYS A 1 196 ? -1.545 -9.983 -2.919 1.00 97.44 196 LYS A CA 1
ATOM 1524 C C . LYS A 1 196 ? -2.621 -9.701 -3.956 1.00 97.44 196 LYS A C 1
ATOM 1526 O O . LYS A 1 196 ? -3.029 -10.612 -4.674 1.00 97.44 196 LYS A O 1
ATOM 1531 N N . GLU A 1 197 ? -3.040 -8.447 -4.072 1.00 97.25 197 GLU A N 1
ATOM 1532 C CA . GLU A 1 197 ? -3.959 -8.019 -5.121 1.00 97.25 197 GLU A C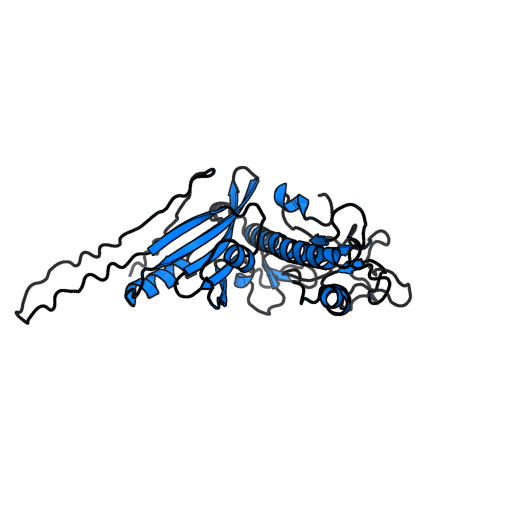A 1
ATOM 1533 C C . GLU A 1 197 ? -3.331 -8.169 -6.518 1.00 97.25 197 GLU A C 1
ATOM 1535 O O . GLU A 1 197 ? -3.997 -8.640 -7.445 1.00 97.25 197 GLU A O 1
ATOM 1540 N N . ILE A 1 198 ? -2.042 -7.843 -6.664 1.00 98.06 198 ILE A N 1
ATOM 1541 C CA . ILE A 1 198 ? -1.306 -8.037 -7.922 1.00 98.06 198 ILE A CA 1
ATOM 1542 C C . ILE A 1 198 ? -1.070 -9.530 -8.205 1.00 98.06 198 ILE A C 1
ATOM 1544 O O . ILE A 1 198 ? -1.284 -9.972 -9.333 1.00 98.06 198 ILE A O 1
ATOM 1548 N N . ASP A 1 199 ? -0.690 -10.326 -7.198 1.00 96.56 199 ASP A N 1
ATOM 1549 C CA . ASP A 1 199 ? -0.521 -11.783 -7.315 1.00 96.56 199 ASP A CA 1
ATOM 1550 C C . ASP A 1 199 ? -1.808 -12.449 -7.836 1.00 96.56 199 ASP A C 1
ATOM 1552 O O . ASP A 1 199 ? -1.737 -13.331 -8.697 1.00 96.56 199 ASP A O 1
ATOM 1556 N N . SER A 1 200 ? -2.981 -12.008 -7.355 1.00 96.06 200 SER A N 1
ATOM 1557 C CA . SER A 1 200 ? -4.278 -12.487 -7.850 1.00 96.06 200 SER A CA 1
ATOM 1558 C C . SER A 1 200 ? -4.499 -12.111 -9.313 1.00 96.06 200 SER A C 1
ATOM 1560 O O . SER A 1 200 ? -4.836 -12.977 -10.112 1.00 96.06 200 SER A O 1
ATOM 1562 N N . ALA A 1 201 ? -4.253 -10.853 -9.695 1.00 97.31 201 ALA A N 1
ATOM 1563 C CA . ALA A 1 201 ? -4.428 -10.414 -11.081 1.00 97.31 201 ALA A CA 1
ATOM 1564 C C . ALA A 1 201 ? -3.502 -11.176 -12.047 1.00 97.31 201 ALA A C 1
ATOM 1566 O O . ALA A 1 201 ? -3.909 -11.577 -13.136 1.00 97.31 201 ALA A O 1
ATOM 1567 N N . LEU A 1 202 ? -2.263 -11.441 -11.625 1.00 97.19 202 LEU A N 1
ATOM 1568 C CA . LEU A 1 202 ? -1.327 -12.278 -12.371 1.00 97.19 202 LEU A CA 1
ATOM 1569 C C . LEU A 1 202 ? -1.810 -13.731 -12.470 1.00 97.19 202 LEU A C 1
ATOM 1571 O O . LEU A 1 202 ? -1.636 -14.364 -13.510 1.00 97.19 202 LEU A O 1
ATOM 1575 N N . ALA A 1 203 ? -2.407 -14.278 -11.407 1.00 95.62 203 ALA A N 1
ATOM 1576 C CA . ALA A 1 203 ? -2.988 -15.619 -11.433 1.00 95.62 203 ALA A CA 1
ATOM 1577 C C . ALA A 1 203 ? -4.148 -15.725 -12.424 1.00 95.62 203 ALA A C 1
ATOM 1579 O O . ALA A 1 203 ? -4.190 -16.686 -13.190 1.00 95.62 203 ALA A O 1
ATOM 1580 N N . ASP A 1 204 ? -5.031 -14.731 -12.458 1.00 96.50 204 ASP A N 1
ATOM 1581 C CA . ASP A 1 204 ? -6.148 -14.679 -13.403 1.00 96.50 204 ASP A CA 1
ATOM 1582 C C . ASP A 1 204 ? -5.654 -14.547 -14.849 1.00 96.50 204 ASP A C 1
ATOM 1584 O O . ASP A 1 204 ? -6.106 -15.277 -15.732 1.00 96.50 204 ASP A O 1
ATOM 1588 N N . TYR A 1 205 ? -4.646 -13.704 -15.089 1.00 96.94 205 TYR A N 1
ATOM 1589 C CA . TYR A 1 205 ? -3.994 -13.601 -16.396 1.00 96.94 205 TYR A CA 1
ATOM 1590 C C . TYR A 1 205 ? -3.439 -14.957 -16.862 1.00 96.94 205 TYR A C 1
ATOM 1592 O O . TYR A 1 205 ? -3.730 -15.411 -17.973 1.00 96.94 205 TYR A O 1
ATOM 1600 N N . ARG A 1 206 ? -2.700 -15.661 -15.994 1.00 96.00 206 ARG A N 1
ATOM 1601 C CA . ARG A 1 206 ? -2.075 -16.960 -16.304 1.00 96.00 206 ARG A CA 1
ATOM 1602 C C . ARG A 1 206 ? -3.070 -18.030 -16.758 1.00 96.00 206 ARG A C 1
ATOM 1604 O O . ARG A 1 206 ? -2.694 -18.871 -17.577 1.00 96.00 206 ARG A O 1
ATOM 1611 N N . GLN A 1 207 ? -4.319 -17.991 -16.285 1.00 96.25 207 GLN A N 1
ATOM 1612 C CA . GLN A 1 207 ? -5.362 -18.962 -16.657 1.00 96.25 207 GLN A CA 1
ATOM 1613 C C . GLN A 1 207 ? -5.652 -18.981 -18.166 1.00 96.25 207 GLN A C 1
ATOM 1615 O O . GLN A 1 207 ? -6.042 -20.017 -18.696 1.00 96.25 207 GLN A O 1
ATOM 1620 N N . SER A 1 208 ? -5.430 -17.865 -18.864 1.00 95.69 208 SER A N 1
ATOM 1621 C CA . SER A 1 208 ? -5.667 -17.732 -20.310 1.00 95.69 208 SER A CA 1
ATOM 1622 C C . SER A 1 208 ? -4.388 -17.603 -21.148 1.00 95.69 208 SER A C 1
ATOM 1624 O O . SER A 1 208 ? -4.467 -17.518 -22.370 1.00 95.69 208 SER A O 1
ATOM 1626 N N . HIS A 1 209 ? -3.208 -17.645 -20.519 1.00 95.50 209 HIS A N 1
ATOM 1627 C CA . HIS A 1 209 ? -1.920 -17.352 -21.164 1.00 95.50 209 HIS A CA 1
ATOM 1628 C C . HIS A 1 209 ? -0.886 -18.461 -20.937 1.00 95.50 209 HIS A C 1
ATOM 1630 O O . HIS A 1 209 ? 0.260 -18.193 -20.592 1.00 95.50 209 HIS A O 1
ATOM 1636 N N . ASN A 1 210 ? -1.287 -19.728 -21.094 1.00 94.31 210 ASN A N 1
ATOM 1637 C CA . ASN A 1 210 ? -0.397 -20.892 -20.957 1.00 94.31 210 ASN A CA 1
ATOM 1638 C C . ASN A 1 210 ? 0.396 -20.908 -19.634 1.00 94.31 210 ASN A C 1
ATOM 1640 O O . ASN A 1 210 ? 1.554 -21.322 -19.598 1.00 94.31 210 ASN A O 1
ATOM 1644 N N . ASN A 1 211 ? -0.226 -20.438 -18.546 1.00 93.44 211 ASN A N 1
ATOM 1645 C CA . ASN A 1 211 ? 0.392 -20.296 -17.229 1.00 93.44 211 ASN A CA 1
ATOM 1646 C C . ASN A 1 211 ? 1.617 -19.350 -17.185 1.00 93.44 211 ASN A C 1
ATOM 1648 O O . ASN A 1 211 ? 2.462 -19.468 -16.298 1.00 93.44 211 ASN A O 1
ATOM 1652 N N . GLN A 1 212 ? 1.718 -18.397 -18.117 1.00 94.88 212 GLN A N 1
ATOM 1653 C CA . GLN A 1 212 ? 2.789 -17.398 -18.178 1.00 94.88 212 GLN A CA 1
ATOM 1654 C C . GLN A 1 212 ? 2.314 -16.023 -17.701 1.00 94.88 212 GLN A C 1
ATOM 1656 O O . GLN A 1 212 ? 1.170 -15.629 -17.922 1.00 94.88 212 GLN A O 1
ATOM 1661 N N . ASN A 1 213 ? 3.206 -15.287 -17.036 1.00 96.12 213 ASN A N 1
ATOM 1662 C CA . ASN A 1 213 ? 2.977 -13.884 -16.687 1.00 96.12 213 ASN A CA 1
ATOM 1663 C C . ASN A 1 213 ? 3.180 -12.977 -17.921 1.00 96.12 213 ASN A C 1
ATOM 1665 O O . ASN A 1 213 ? 3.813 -13.414 -18.883 1.00 96.12 213 ASN A O 1
ATOM 1669 N N . PRO A 1 214 ? 2.703 -11.717 -17.909 1.00 96.75 214 PRO A N 1
ATOM 1670 C CA . PRO A 1 214 ? 2.947 -10.777 -19.004 1.00 96.75 214 PRO A CA 1
ATOM 1671 C C . PRO A 1 214 ? 4.445 -10.585 -19.290 1.00 96.75 214 PRO A C 1
ATOM 1673 O O . PRO A 1 214 ? 5.200 -10.146 -18.426 1.00 96.75 214 PRO A O 1
ATOM 1676 N N . GLU A 1 215 ? 4.895 -10.888 -20.505 1.00 95.56 215 GLU A N 1
ATOM 1677 C CA . GLU A 1 215 ? 6.329 -10.862 -20.833 1.00 95.56 215 GLU A CA 1
ATOM 1678 C C . GLU A 1 215 ? 6.931 -9.454 -20.821 1.00 95.56 215 GLU A C 1
ATOM 1680 O O . GLU A 1 215 ? 8.106 -9.300 -20.521 1.00 95.56 215 GLU A O 1
ATOM 1685 N N . LEU A 1 216 ? 6.142 -8.418 -21.130 1.00 95.31 216 LEU A N 1
ATOM 1686 C CA . LEU A 1 216 ? 6.623 -7.037 -21.285 1.00 95.31 216 LEU A CA 1
ATOM 1687 C C . LEU A 1 216 ? 7.848 -6.936 -22.220 1.00 95.31 216 LEU A C 1
ATOM 1689 O O . LEU A 1 216 ? 8.822 -6.249 -21.912 1.00 95.31 216 LEU A O 1
ATOM 1693 N N . ALA A 1 217 ? 7.807 -7.621 -23.370 1.00 93.62 217 ALA A N 1
ATOM 1694 C CA . ALA A 1 217 ? 8.889 -7.603 -24.363 1.00 93.62 217 ALA A CA 1
ATOM 1695 C C . ALA A 1 217 ? 9.187 -6.190 -24.914 1.00 93.62 217 ALA A C 1
ATOM 1697 O O . ALA A 1 217 ? 10.289 -5.919 -25.384 1.00 93.62 217 ALA A O 1
ATOM 1698 N N . ALA A 1 218 ? 8.206 -5.286 -24.838 1.00 92.81 218 ALA A N 1
ATOM 1699 C CA . ALA A 1 218 ? 8.320 -3.866 -25.147 1.00 92.81 218 ALA A CA 1
ATOM 1700 C C . ALA A 1 218 ? 7.342 -3.054 -24.276 1.00 92.81 218 ALA A C 1
ATOM 1702 O O . ALA A 1 218 ? 6.472 -3.618 -23.610 1.00 92.81 218 ALA A O 1
ATOM 1703 N N . GLY A 1 219 ? 7.461 -1.722 -24.308 1.00 91.06 219 GLY A N 1
ATOM 1704 C CA . GLY A 1 219 ? 6.563 -0.802 -23.591 1.00 91.06 219 GLY A CA 1
ATOM 1705 C C . GLY A 1 219 ? 7.039 -0.401 -22.191 1.00 91.06 219 GLY A C 1
ATOM 1706 O O . GLY A 1 219 ? 6.460 0.497 -21.590 1.00 91.06 219 GLY A O 1
ATOM 1707 N N . SER A 1 220 ? 8.123 -0.999 -21.699 1.00 93.38 220 SER A N 1
ATOM 1708 C CA . SER A 1 220 ? 8.864 -0.579 -20.506 1.00 93.38 220 SER A CA 1
ATOM 1709 C C . SER A 1 220 ? 10.274 -0.105 -20.868 1.00 93.38 220 SER A C 1
ATOM 1711 O O . SER A 1 220 ? 10.772 -0.387 -21.957 1.00 93.38 220 SER A O 1
ATOM 1713 N N . TYR A 1 221 ? 10.935 0.602 -19.945 1.00 90.62 221 TYR A N 1
ATOM 1714 C CA . TYR A 1 221 ? 12.329 1.020 -20.128 1.00 90.62 221 TYR A CA 1
ATOM 1715 C C . TYR A 1 221 ? 13.290 -0.175 -20.212 1.00 90.62 221 TYR A C 1
ATOM 1717 O O . TYR A 1 221 ? 14.257 -0.145 -20.966 1.00 90.62 221 TYR A O 1
ATOM 1725 N N . ILE A 1 222 ? 12.995 -1.253 -19.477 1.00 90.06 222 ILE A N 1
ATOM 1726 C CA . ILE A 1 222 ? 13.743 -2.512 -19.521 1.00 90.06 222 ILE A CA 1
ATOM 1727 C C . ILE A 1 222 ? 12.767 -3.639 -19.847 1.00 90.06 222 ILE A C 1
ATOM 1729 O O . ILE A 1 222 ? 11.792 -3.837 -19.116 1.00 90.06 222 ILE A O 1
ATOM 1733 N N . ALA A 1 223 ? 13.031 -4.386 -20.921 1.00 92.44 223 ALA A N 1
ATOM 1734 C CA . ALA A 1 223 ? 12.205 -5.523 -21.320 1.00 92.44 223 ALA A CA 1
ATOM 1735 C C . ALA A 1 223 ? 12.037 -6.517 -20.158 1.00 92.44 223 ALA A C 1
ATOM 1737 O O . ALA A 1 223 ? 12.982 -6.807 -19.419 1.00 92.44 223 ALA A O 1
ATOM 1738 N N . GLY A 1 224 ? 10.814 -7.003 -19.964 1.00 94.06 224 GLY A N 1
ATOM 1739 C CA . GLY A 1 224 ? 10.478 -7.905 -18.866 1.00 94.06 224 GLY A CA 1
ATOM 1740 C C . GLY A 1 224 ? 10.362 -7.256 -17.494 1.00 94.06 224 GLY A C 1
ATOM 1741 O O . GLY A 1 224 ? 10.038 -7.956 -16.542 1.00 94.06 224 GLY A O 1
ATOM 1742 N N . LYS A 1 225 ? 10.610 -5.953 -17.334 1.00 93.44 225 LYS A N 1
ATOM 1743 C CA . LYS A 1 225 ? 10.668 -5.314 -16.013 1.00 93.44 225 LYS A CA 1
ATOM 1744 C C . LYS A 1 225 ? 9.874 -4.017 -15.972 1.00 93.44 225 LYS A C 1
ATOM 1746 O O . LYS A 1 225 ? 9.880 -3.226 -16.912 1.00 93.44 225 LYS A O 1
ATOM 1751 N N . THR A 1 226 ? 9.211 -3.772 -14.849 1.00 95.38 226 THR A N 1
ATOM 1752 C CA . THR A 1 226 ? 8.589 -2.477 -14.561 1.00 95.38 226 THR A CA 1
ATOM 1753 C C . THR A 1 226 ? 8.531 -2.221 -13.060 1.00 95.38 226 THR A C 1
ATOM 1755 O O . THR A 1 226 ? 8.521 -3.160 -12.266 1.00 95.38 226 THR A O 1
ATOM 1758 N N . ILE A 1 227 ? 8.515 -0.951 -12.667 1.00 95.31 227 ILE A N 1
ATOM 1759 C CA . ILE A 1 227 ? 8.356 -0.504 -11.281 1.00 95.31 227 ILE A CA 1
ATOM 1760 C C . ILE A 1 227 ? 7.258 0.550 -11.204 1.00 95.31 227 ILE A C 1
ATOM 1762 O O . ILE A 1 227 ? 6.997 1.231 -12.190 1.00 95.31 227 ILE A O 1
ATOM 1766 N N . SER A 1 228 ? 6.635 0.718 -10.039 1.00 97.00 228 SER A N 1
ATOM 1767 C CA . SER A 1 228 ? 5.427 1.542 -9.870 1.00 97.00 228 SER A CA 1
ATOM 1768 C C . SER A 1 228 ? 5.587 3.040 -10.155 1.00 97.00 228 SER A C 1
ATOM 1770 O O . SER A 1 228 ? 4.587 3.747 -10.293 1.00 97.00 228 SER A O 1
ATOM 1772 N N . VAL A 1 229 ? 6.822 3.530 -10.278 1.00 94.69 229 VAL A N 1
ATOM 1773 C CA . VAL A 1 229 ? 7.128 4.899 -10.728 1.00 94.69 229 VAL A CA 1
ATOM 1774 C C . VAL A 1 229 ? 7.193 5.030 -12.250 1.00 94.69 229 VAL A C 1
ATOM 1776 O O . VAL A 1 229 ? 7.063 6.129 -12.779 1.00 94.69 229 VAL A O 1
ATOM 1779 N N . TRP A 1 230 ? 7.392 3.929 -12.977 1.00 94.75 230 TRP A N 1
ATOM 1780 C CA . TRP A 1 230 ? 7.462 3.952 -14.432 1.00 94.75 230 TRP A CA 1
ATOM 1781 C C . TRP A 1 230 ? 6.060 3.942 -15.049 1.00 94.75 230 TRP A C 1
ATOM 1783 O O . TRP A 1 230 ? 5.192 3.196 -14.586 1.00 94.75 230 TRP A O 1
ATOM 1793 N N . PRO A 1 231 ? 5.836 4.664 -16.166 1.00 95.75 231 PRO A N 1
ATOM 1794 C CA . PRO A 1 231 ? 4.543 4.659 -16.858 1.00 95.75 231 PRO A CA 1
ATOM 1795 C C . PRO A 1 231 ? 4.061 3.254 -17.250 1.00 95.75 231 PRO A C 1
ATOM 1797 O O . PRO A 1 231 ? 2.865 2.963 -17.200 1.00 95.75 231 PRO A O 1
ATOM 1800 N N . SER A 1 232 ? 5.003 2.363 -17.581 1.00 97.06 232 SER A N 1
ATOM 1801 C CA . SER A 1 232 ? 4.743 0.968 -17.959 1.00 97.06 232 SER A CA 1
ATOM 1802 C C . SER A 1 232 ? 4.050 0.141 -16.873 1.00 97.06 232 SER A C 1
ATOM 1804 O O . SER A 1 232 ? 3.406 -0.856 -17.199 1.00 97.06 232 SER A O 1
ATOM 1806 N N . TRP A 1 233 ? 4.105 0.568 -15.605 1.00 97.94 233 TRP A N 1
ATOM 1807 C CA . TRP A 1 233 ? 3.377 -0.080 -14.515 1.00 97.94 233 TRP A CA 1
ATOM 1808 C C . TRP A 1 233 ? 1.874 -0.105 -14.785 1.00 97.94 233 TRP A C 1
ATOM 1810 O O . TRP A 1 233 ? 1.239 -1.150 -14.690 1.00 97.94 233 TRP A O 1
ATOM 1820 N N . GLN A 1 234 ? 1.309 1.034 -15.193 1.00 98.00 234 GLN A N 1
ATOM 1821 C CA . GLN A 1 234 ? -0.111 1.134 -15.532 1.00 98.00 234 GLN A CA 1
ATOM 1822 C C . GLN A 1 234 ? -0.352 0.878 -17.020 1.00 98.00 234 GLN A C 1
ATOM 1824 O O . GLN A 1 234 ? -1.205 0.071 -17.380 1.00 98.00 234 GLN A O 1
ATOM 1829 N N . ALA A 1 235 ? 0.412 1.546 -17.887 1.00 97.75 235 ALA A N 1
ATOM 1830 C CA . ALA A 1 235 ? 0.156 1.576 -19.326 1.00 97.75 235 ALA A CA 1
ATOM 1831 C C . ALA A 1 235 ? 0.543 0.282 -20.055 1.00 97.75 235 ALA A C 1
ATOM 1833 O O . ALA A 1 235 ? 0.180 0.107 -21.212 1.00 97.75 235 ALA A O 1
ATOM 1834 N N . THR A 1 236 ? 1.288 -0.622 -19.415 1.00 97.75 236 THR A N 1
ATOM 1835 C CA . THR A 1 236 ? 1.684 -1.896 -20.029 1.00 97.75 236 THR A CA 1
ATOM 1836 C C . THR A 1 236 ? 1.270 -3.068 -19.156 1.00 97.75 236 THR A C 1
ATOM 1838 O O . THR A 1 236 ? 0.438 -3.866 -19.581 1.00 97.75 236 THR A O 1
ATOM 1841 N N . LEU A 1 237 ? 1.780 -3.161 -17.923 1.00 98.44 237 LEU A N 1
ATOM 1842 C CA . LEU A 1 237 ? 1.442 -4.267 -17.025 1.00 98.44 237 LEU A CA 1
ATOM 1843 C C . LEU A 1 237 ? -0.018 -4.189 -16.564 1.00 98.44 237 LEU A C 1
ATOM 1845 O O . LEU A 1 237 ? -0.755 -5.155 -16.732 1.00 98.44 237 LEU A O 1
ATOM 1849 N N . GLY A 1 238 ? -0.463 -3.043 -16.043 1.00 98.19 238 GLY A N 1
ATOM 1850 C CA . GLY A 1 238 ? -1.855 -2.850 -15.626 1.00 98.19 238 GLY A CA 1
ATOM 1851 C C . GLY A 1 238 ? -2.852 -3.069 -16.763 1.00 98.19 238 GLY A C 1
ATOM 1852 O O . GLY A 1 238 ? -3.839 -3.783 -16.593 1.00 98.19 238 GLY A O 1
ATOM 1853 N N . GLN A 1 239 ? -2.553 -2.548 -17.957 1.00 97.88 239 GLN A N 1
ATOM 1854 C CA . GLN A 1 239 ? -3.361 -2.802 -19.150 1.00 97.88 239 GLN A CA 1
ATOM 1855 C C . GLN A 1 239 ? -3.407 -4.294 -19.521 1.00 97.88 239 GLN A C 1
ATOM 1857 O O . GLN A 1 239 ? -4.493 -4.805 -19.786 1.00 97.88 239 GLN A O 1
ATOM 1862 N N . ALA A 1 240 ? -2.271 -5.003 -19.505 1.00 97.44 240 ALA A N 1
ATOM 1863 C CA . ALA A 1 240 ? -2.226 -6.442 -19.781 1.00 97.44 240 ALA A CA 1
ATOM 1864 C C . ALA A 1 240 ? -3.036 -7.257 -18.760 1.00 97.44 240 ALA A C 1
ATOM 1866 O O . ALA A 1 240 ? -3.699 -8.225 -19.122 1.00 97.44 240 ALA A O 1
ATOM 1867 N N . LEU A 1 241 ? -3.022 -6.837 -17.493 1.00 97.88 241 LEU A N 1
ATOM 1868 C CA . LEU A 1 241 ? -3.797 -7.449 -16.412 1.00 97.88 241 LEU A CA 1
ATOM 1869 C C . LEU A 1 241 ? -5.261 -6.980 -16.368 1.00 97.88 241 LEU A C 1
ATOM 1871 O O . LEU A 1 241 ? -6.022 -7.449 -15.525 1.00 97.88 241 LEU A O 1
ATOM 1875 N N . GLY A 1 242 ? -5.667 -6.051 -17.242 1.00 96.88 242 GLY A N 1
ATOM 1876 C CA . GLY A 1 242 ? -7.020 -5.492 -17.264 1.00 96.88 242 GLY A CA 1
ATOM 1877 C C . GLY A 1 242 ? -7.398 -4.741 -15.983 1.00 96.88 242 GLY A C 1
ATOM 1878 O O . GLY A 1 242 ? -8.577 -4.684 -15.631 1.00 96.88 242 GLY A O 1
ATOM 1879 N N . LYS A 1 243 ? -6.414 -4.198 -15.253 1.00 95.50 243 LYS A N 1
ATOM 1880 C CA . LYS A 1 243 ? -6.609 -3.634 -13.914 1.00 95.50 243 LYS A CA 1
ATOM 1881 C C . LYS A 1 243 ? -5.709 -2.428 -13.660 1.00 95.50 243 LYS A C 1
ATOM 1883 O O . LYS A 1 243 ? -4.526 -2.440 -13.982 1.00 95.50 243 LYS A O 1
ATOM 1888 N N . THR A 1 244 ? -6.250 -1.404 -13.002 1.00 97.75 244 THR A N 1
ATOM 1889 C CA . THR A 1 244 ? -5.422 -0.354 -12.395 1.00 97.75 244 THR A CA 1
ATOM 1890 C C . THR A 1 244 ? -4.679 -0.948 -11.208 1.00 97.75 244 THR A C 1
ATOM 1892 O O . THR A 1 244 ? -5.302 -1.350 -10.224 1.00 97.75 244 THR A O 1
ATOM 1895 N N . LEU A 1 245 ? -3.356 -1.023 -11.305 1.00 98.25 245 LEU A N 1
ATOM 1896 C CA . LEU A 1 245 ? -2.538 -1.635 -10.264 1.00 98.25 245 LEU A CA 1
ATOM 1897 C C . LEU A 1 245 ? -2.336 -0.673 -9.091 1.00 98.25 245 LEU A C 1
ATOM 1899 O O . LEU A 1 245 ? -2.262 0.541 -9.310 1.00 98.25 245 LEU A O 1
ATOM 1903 N N . PRO A 1 246 ? -2.202 -1.179 -7.855 1.00 97.94 246 PRO A N 1
ATOM 1904 C CA . PRO A 1 246 ? -1.776 -0.341 -6.747 1.00 97.94 246 PRO A CA 1
ATOM 1905 C C . PRO A 1 246 ? -0.355 0.189 -6.996 1.00 97.94 246 PRO A C 1
ATOM 1907 O O . PRO A 1 246 ? 0.439 -0.409 -7.726 1.00 97.94 246 PRO A O 1
ATOM 1910 N N . THR A 1 247 ? -0.037 1.331 -6.397 1.00 97.69 247 THR A N 1
ATOM 1911 C CA . THR A 1 247 ? 1.304 1.934 -6.386 1.00 97.69 247 THR A CA 1
ATOM 1912 C C . THR A 1 247 ? 1.799 2.016 -4.952 1.00 97.69 247 THR A C 1
ATOM 1914 O O . THR A 1 247 ? 0.981 2.186 -4.044 1.00 97.69 247 THR A O 1
ATOM 1917 N N . ASP A 1 248 ? 3.117 1.935 -4.750 1.00 97.44 248 ASP A N 1
ATOM 1918 C CA . ASP A 1 248 ? 3.704 2.029 -3.410 1.00 97.44 248 ASP A CA 1
ATOM 1919 C C . ASP A 1 248 ? 3.198 3.292 -2.675 1.00 97.44 248 ASP A C 1
ATOM 1921 O O . ASP A 1 248 ? 3.020 4.329 -3.314 1.00 97.44 248 ASP A O 1
ATOM 1925 N N . PRO A 1 249 ? 2.945 3.257 -1.353 1.00 95.81 249 PRO A N 1
ATOM 1926 C CA . PRO A 1 249 ? 2.431 4.422 -0.629 1.00 95.81 249 PRO A CA 1
ATOM 1927 C C . PRO A 1 249 ? 3.302 5.682 -0.744 1.00 95.81 249 PRO A C 1
ATOM 1929 O O . PRO A 1 249 ? 2.779 6.789 -0.628 1.00 95.81 249 PRO A O 1
ATOM 1932 N N . LEU A 1 250 ? 4.612 5.518 -0.948 1.00 95.44 250 LEU A N 1
ATOM 1933 C CA . LEU A 1 250 ? 5.565 6.606 -1.169 1.00 95.44 250 LEU A CA 1
ATOM 1934 C C . LEU A 1 250 ? 5.929 6.771 -2.652 1.00 95.44 250 LEU A C 1
ATOM 1936 O O . LEU A 1 250 ? 6.266 7.883 -3.048 1.00 95.44 250 LEU A O 1
ATOM 1940 N N . ASN A 1 251 ? 5.863 5.687 -3.435 1.00 95.25 251 ASN A N 1
ATOM 1941 C CA . ASN A 1 251 ? 6.091 5.614 -4.886 1.00 95.25 251 ASN A CA 1
ATOM 1942 C C . ASN A 1 251 ? 7.219 6.519 -5.399 1.00 95.25 251 ASN A C 1
ATOM 1944 O O . ASN A 1 251 ? 6.978 7.473 -6.140 1.00 95.25 251 ASN A O 1
ATOM 1948 N N . LYS A 1 252 ? 8.451 6.229 -4.985 1.00 91.94 252 LYS A N 1
ATOM 1949 C CA . LYS A 1 252 ? 9.608 7.080 -5.264 1.00 91.94 252 LYS A CA 1
ATOM 1950 C C . LYS A 1 252 ? 10.893 6.304 -5.505 1.00 91.94 252 LYS A C 1
ATOM 1952 O O . LYS A 1 252 ? 11.104 5.225 -4.947 1.00 91.94 252 LYS A O 1
ATOM 1957 N N . LEU A 1 253 ? 11.793 6.937 -6.244 1.00 89.56 253 LEU A N 1
ATOM 1958 C CA . LEU A 1 253 ? 13.203 6.577 -6.324 1.00 89.56 253 LEU A CA 1
ATOM 1959 C C . LEU A 1 253 ? 14.040 7.679 -5.683 1.00 89.56 253 LEU A C 1
ATOM 1961 O O . LEU A 1 253 ? 13.645 8.844 -5.691 1.00 89.56 253 LEU A O 1
ATOM 1965 N N . VAL A 1 254 ? 15.191 7.306 -5.131 1.00 86.25 254 VAL A N 1
ATOM 1966 C CA . VAL A 1 254 ? 16.177 8.256 -4.604 1.00 86.25 254 VAL A CA 1
ATOM 1967 C C . VAL A 1 254 ? 17.531 8.032 -5.263 1.00 86.25 254 VAL A C 1
ATOM 1969 O O . VAL A 1 254 ? 17.832 6.929 -5.709 1.00 86.25 254 VAL A O 1
ATOM 1972 N N . GLY A 1 255 ? 18.358 9.076 -5.322 1.00 79.50 255 GLY A N 1
ATOM 1973 C CA . GLY A 1 255 ? 19.719 8.964 -5.853 1.00 79.50 255 GLY A CA 1
ATOM 1974 C C . GLY A 1 255 ? 19.816 8.819 -7.376 1.00 79.50 255 GLY A C 1
ATOM 1975 O O . GLY A 1 255 ? 20.837 8.324 -7.851 1.00 79.50 255 GLY A O 1
ATOM 1976 N N . CYS A 1 256 ? 18.796 9.243 -8.138 1.00 79.81 256 CYS A N 1
ATOM 1977 C CA . CYS A 1 256 ? 18.954 9.407 -9.586 1.00 79.81 256 CYS A CA 1
ATOM 1978 C C . CYS A 1 256 ? 20.043 10.458 -9.865 1.00 79.81 256 CYS A C 1
ATOM 1980 O O . CYS A 1 256 ? 20.063 11.506 -9.214 1.00 79.81 256 CYS A O 1
ATOM 1982 N N . VAL A 1 257 ? 20.915 10.209 -10.842 1.00 75.50 257 VAL A N 1
ATOM 1983 C CA . VAL A 1 257 ? 21.926 11.183 -11.295 1.00 75.50 257 VAL A CA 1
ATOM 1984 C C . VAL A 1 257 ? 21.505 11.842 -12.601 1.00 75.50 257 VAL A C 1
ATOM 1986 O O . VAL A 1 257 ? 20.822 11.218 -13.412 1.00 75.50 257 VAL A O 1
ATOM 1989 N N . ASP A 1 258 ? 21.916 13.092 -12.823 1.00 67.88 258 ASP A N 1
ATOM 1990 C CA . ASP A 1 258 ? 21.691 13.782 -14.097 1.00 67.88 258 ASP A CA 1
ATOM 1991 C C . ASP A 1 258 ? 22.274 12.976 -15.269 1.00 67.88 258 ASP A C 1
ATOM 1993 O O . ASP A 1 258 ? 23.358 12.401 -15.128 1.00 67.88 258 ASP A O 1
ATOM 1997 N N . PRO A 1 259 ? 21.578 12.919 -16.421 1.00 67.25 259 PRO A N 1
ATOM 1998 C CA . PRO A 1 259 ? 20.315 13.582 -16.777 1.00 67.25 259 PRO A CA 1
ATOM 1999 C C . PRO A 1 259 ? 19.035 12.830 -16.343 1.00 67.25 259 PRO A C 1
ATOM 2001 O O . PRO A 1 259 ? 17.939 13.211 -16.735 1.00 67.25 259 PRO A O 1
ATOM 2004 N N . SER A 1 260 ? 19.135 11.767 -15.543 1.00 73.00 260 SER A N 1
ATOM 2005 C CA . SER A 1 260 ? 18.022 10.860 -15.195 1.00 73.00 260 SER A CA 1
ATOM 2006 C C . SER A 1 260 ? 17.166 11.338 -14.005 1.00 73.00 260 SER A C 1
ATOM 2008 O O . SER A 1 260 ? 16.546 10.529 -13.318 1.00 73.00 260 SER A O 1
ATOM 2010 N N . ASN A 1 261 ? 17.137 12.640 -13.702 1.00 64.75 261 ASN A N 1
ATOM 2011 C CA . ASN A 1 261 ? 16.516 13.188 -12.485 1.00 64.75 261 ASN A CA 1
ATOM 2012 C C . ASN A 1 261 ? 14.985 13.398 -12.568 1.00 64.75 261 ASN A C 1
ATOM 2014 O O . ASN A 1 261 ? 14.390 13.995 -11.672 1.00 64.75 261 ASN A O 1
ATOM 2018 N N . ASP A 1 262 ? 14.335 12.883 -13.613 1.00 70.50 262 ASP A N 1
ATOM 2019 C CA . ASP A 1 262 ? 12.912 13.090 -13.923 1.00 70.50 262 ASP A CA 1
ATOM 2020 C C . ASP A 1 262 ? 11.935 12.256 -13.063 1.00 70.50 262 ASP A C 1
ATOM 2022 O O . ASP A 1 262 ? 10.727 12.251 -13.301 1.00 70.50 262 ASP A O 1
ATOM 2026 N N . GLY A 1 263 ? 12.448 11.538 -12.060 1.00 80.12 263 GLY A N 1
ATOM 2027 C CA . GLY A 1 263 ? 11.687 10.629 -11.199 1.00 80.12 263 GLY A CA 1
ATOM 2028 C C . GLY A 1 263 ? 11.612 9.185 -11.707 1.00 80.12 263 GLY A C 1
ATOM 2029 O O . GLY A 1 263 ? 11.199 8.304 -10.952 1.00 80.12 263 GLY A O 1
ATOM 2030 N N . THR A 1 264 ? 12.058 8.906 -12.936 1.00 85.88 264 THR A N 1
ATOM 2031 C CA . THR A 1 264 ? 12.153 7.538 -13.473 1.00 85.88 264 THR A CA 1
ATOM 2032 C C . THR A 1 264 ? 13.521 6.900 -13.229 1.00 85.88 264 THR A C 1
ATOM 2034 O O . THR A 1 264 ? 13.636 5.671 -13.304 1.00 85.88 264 THR A O 1
ATOM 2037 N N . CYS A 1 265 ? 14.539 7.722 -12.933 1.00 86.44 265 CYS A N 1
ATOM 2038 C CA . CYS A 1 265 ? 15.954 7.348 -12.941 1.00 86.44 265 CYS A CA 1
ATOM 2039 C C . CYS A 1 265 ? 16.364 6.635 -14.250 1.00 86.44 265 CYS A C 1
ATOM 2041 O O . CYS A 1 265 ? 17.238 5.770 -14.228 1.00 86.44 265 CYS A O 1
ATOM 2043 N N . TRP A 1 266 ? 15.738 6.934 -15.393 1.00 87.38 266 TRP A N 1
ATOM 2044 C CA . TRP A 1 266 ? 16.104 6.329 -16.674 1.00 87.38 266 TRP A CA 1
ATOM 2045 C C . TRP A 1 266 ? 17.049 7.224 -17.477 1.00 87.38 266 TRP A C 1
ATOM 2047 O O . TRP A 1 266 ? 16.735 8.378 -17.763 1.00 87.38 266 TRP A O 1
ATOM 2057 N N . HIS A 1 267 ? 18.189 6.668 -17.892 1.00 86.62 267 HIS A N 1
ATOM 2058 C CA . HIS A 1 267 ? 19.144 7.362 -18.744 1.00 86.62 267 HIS A CA 1
ATOM 2059 C C . HIS A 1 267 ? 18.895 7.009 -20.210 1.00 86.62 267 HIS A C 1
ATOM 2061 O O . HIS A 1 267 ? 19.314 5.956 -20.693 1.00 86.62 267 HIS A O 1
ATOM 2067 N N . GLU A 1 268 ? 18.245 7.911 -20.943 1.00 85.00 268 GLU A N 1
ATOM 2068 C CA . GLU A 1 268 ? 17.774 7.617 -22.300 1.00 85.00 268 GLU A CA 1
ATOM 2069 C C . GLU A 1 268 ? 18.908 7.407 -23.315 1.00 85.00 268 GLU A C 1
ATOM 2071 O O . GLU A 1 268 ? 18.808 6.521 -24.161 1.00 85.00 268 GLU A O 1
ATOM 2076 N N . GLU A 1 269 ? 20.005 8.162 -23.211 1.00 84.88 269 GLU A N 1
ATOM 2077 C CA . GLU A 1 269 ? 21.144 8.039 -24.136 1.00 84.88 269 GLU A CA 1
ATOM 2078 C C . GLU A 1 269 ? 21.937 6.738 -23.929 1.00 84.88 269 GLU A C 1
ATOM 2080 O O . GLU A 1 269 ? 22.260 6.041 -24.887 1.00 84.88 269 GLU A O 1
ATOM 2085 N N . GLU A 1 270 ? 22.209 6.380 -22.672 1.00 82.38 270 GLU A N 1
ATOM 2086 C CA . GLU A 1 270 ? 22.984 5.191 -22.302 1.00 82.38 270 GLU A CA 1
ATOM 2087 C C . GLU A 1 270 ? 22.126 3.922 -22.169 1.00 82.38 270 GLU A C 1
ATOM 2089 O O . GLU A 1 270 ? 22.662 2.836 -21.954 1.00 82.38 270 GLU A O 1
ATOM 2094 N N . LYS A 1 271 ? 20.797 4.046 -22.297 1.00 83.44 271 LYS A N 1
ATOM 2095 C CA . LYS A 1 271 ? 19.823 2.945 -22.204 1.00 83.44 271 LYS A CA 1
ATOM 2096 C C . LYS A 1 271 ? 19.998 2.094 -20.946 1.00 83.44 271 LYS A C 1
ATOM 2098 O O . LYS A 1 271 ? 19.928 0.865 -20.988 1.00 83.44 271 LYS A O 1
ATOM 2103 N N . ARG A 1 272 ? 20.209 2.763 -19.812 1.00 83.12 272 ARG A N 1
ATOM 2104 C CA . ARG A 1 272 ? 20.397 2.126 -18.507 1.00 83.12 272 ARG A CA 1
ATOM 2105 C C . ARG A 1 272 ? 19.691 2.883 -17.394 1.00 83.12 272 ARG A C 1
ATOM 2107 O O . ARG A 1 272 ? 19.308 4.040 -17.543 1.00 83.12 272 ARG A O 1
ATOM 2114 N N . PHE A 1 273 ? 19.589 2.228 -16.245 1.00 81.25 273 PHE A N 1
ATOM 2115 C CA . PHE A 1 273 ? 19.195 2.890 -15.012 1.00 81.25 273 PHE A CA 1
ATOM 2116 C C . PHE A 1 273 ? 20.300 3.874 -14.576 1.00 81.25 273 PHE A C 1
ATOM 2118 O O . PHE A 1 273 ? 21.484 3.529 -14.528 1.00 81.25 273 PHE A O 1
ATOM 2125 N N . GLY A 1 274 ? 19.910 5.128 -14.363 1.00 71.75 274 GLY A N 1
ATOM 2126 C CA . GLY A 1 274 ? 20.768 6.274 -14.086 1.00 71.75 274 GLY A CA 1
ATOM 2127 C C . GLY A 1 274 ? 20.923 6.507 -12.593 1.00 71.75 274 GLY A C 1
ATOM 2128 O O . GLY A 1 274 ? 20.334 7.431 -12.032 1.00 71.75 274 GLY A O 1
ATOM 2129 N N . ASP A 1 275 ? 21.714 5.662 -11.950 1.00 69.94 275 ASP A N 1
ATOM 2130 C CA . ASP A 1 275 ? 22.003 5.747 -10.527 1.00 69.94 275 ASP A CA 1
ATOM 2131 C C . ASP A 1 275 ? 23.490 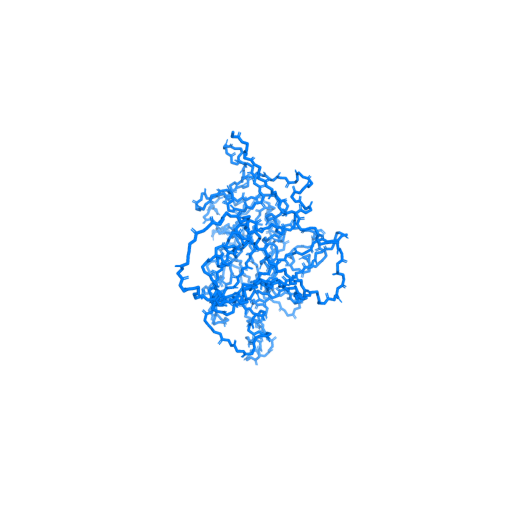6.087 -10.262 1.00 69.94 275 ASP A C 1
ATOM 2133 O O . ASP A 1 275 ? 24.326 6.073 -11.169 1.00 69.94 275 ASP A O 1
ATOM 2137 N N . VAL A 1 276 ? 23.822 6.400 -9.005 1.00 60.75 276 VAL A N 1
ATOM 2138 C CA . VAL A 1 276 ? 25.188 6.763 -8.571 1.00 60.75 276 VAL A CA 1
ATOM 2139 C C . VAL A 1 276 ? 26.202 5.607 -8.610 1.00 60.75 276 VAL A C 1
ATOM 2141 O O . VAL A 1 276 ? 27.402 5.859 -8.688 1.00 60.75 276 VAL A O 1
ATOM 2144 N N . ASN A 1 277 ? 25.753 4.351 -8.556 1.00 62.16 277 ASN A N 1
ATOM 2145 C CA . ASN A 1 277 ? 26.583 3.150 -8.577 1.00 62.16 277 ASN A CA 1
ATOM 2146 C C . ASN A 1 277 ? 26.147 2.256 -9.746 1.00 62.16 277 ASN A C 1
ATOM 2148 O O . ASN A 1 277 ? 25.191 1.505 -9.604 1.00 62.16 277 ASN A O 1
ATOM 2152 N N . ALA A 1 278 ? 26.922 2.211 -10.836 1.00 57.66 278 ALA A N 1
ATOM 2153 C CA . ALA A 1 278 ? 26.644 1.437 -12.063 1.00 57.66 278 ALA A CA 1
ATOM 2154 C C . ALA A 1 278 ? 26.363 -0.088 -11.900 1.00 57.66 278 ALA A C 1
ATOM 2156 O O . ALA A 1 278 ? 26.206 -0.800 -12.889 1.00 57.66 278 ALA A O 1
ATOM 2157 N N . ASN A 1 279 ? 26.304 -0.595 -10.667 1.00 59.38 279 ASN A N 1
ATOM 2158 C CA . ASN A 1 279 ? 25.947 -1.952 -10.272 1.00 59.38 279 ASN A CA 1
ATOM 2159 C C . ASN A 1 279 ? 24.479 -2.098 -9.807 1.00 59.38 279 ASN A C 1
ATOM 2161 O O . ASN A 1 279 ? 24.087 -3.201 -9.420 1.00 59.38 279 ASN A O 1
ATOM 2165 N N . HIS A 1 280 ? 23.673 -1.029 -9.762 1.00 65.06 280 HIS A N 1
ATOM 2166 C CA . HIS A 1 280 ? 22.247 -1.123 -9.429 1.00 65.06 280 HIS A CA 1
ATOM 2167 C C . HIS A 1 280 ? 21.429 -1.622 -10.638 1.00 65.06 280 HIS A C 1
ATOM 2169 O O . HIS A 1 280 ? 21.593 -1.171 -11.770 1.00 65.06 280 HIS A O 1
ATOM 2175 N N . SER A 1 281 ? 20.549 -2.594 -10.402 1.00 68.69 281 SER A N 1
ATOM 2176 C CA . SER A 1 281 ? 19.705 -3.249 -11.401 1.00 68.69 281 SER A CA 1
ATOM 2177 C C . SER A 1 281 ? 18.270 -3.287 -10.892 1.00 68.69 281 SER A C 1
ATOM 2179 O O . SER A 1 281 ? 18.010 -3.445 -9.702 1.00 68.69 281 SER A O 1
ATOM 2181 N N . ILE A 1 282 ? 17.301 -3.135 -11.789 1.00 76.69 282 ILE A N 1
ATOM 2182 C CA . ILE A 1 282 ? 15.892 -3.183 -11.401 1.00 76.69 282 ILE A CA 1
ATOM 2183 C C . ILE A 1 282 ? 15.409 -4.634 -11.406 1.00 76.69 282 ILE A C 1
ATOM 2185 O O . ILE A 1 282 ? 15.630 -5.323 -12.403 1.00 76.69 282 ILE A O 1
ATOM 2189 N N . PRO A 1 283 ? 14.700 -5.119 -10.374 1.00 72.19 283 PRO A N 1
ATOM 2190 C CA . PRO A 1 283 ? 14.483 -4.519 -9.051 1.00 72.19 283 PRO A CA 1
ATOM 2191 C C . PRO A 1 283 ? 15.505 -4.951 -7.987 1.00 72.19 283 PRO A C 1
ATOM 2193 O O . PRO A 1 283 ? 15.400 -4.527 -6.839 1.00 72.19 283 PRO A O 1
ATOM 2196 N N . ASP A 1 284 ? 16.456 -5.808 -8.359 1.00 71.69 284 ASP A N 1
ATOM 2197 C CA . ASP A 1 284 ? 17.314 -6.554 -7.432 1.00 71.69 284 ASP A CA 1
ATOM 2198 C C . ASP A 1 284 ? 18.296 -5.665 -6.662 1.00 71.69 284 ASP A C 1
ATOM 2200 O O . ASP A 1 284 ? 18.743 -6.013 -5.573 1.00 71.69 284 ASP A O 1
ATOM 2204 N N . ASN A 1 285 ? 18.632 -4.497 -7.198 1.00 75.69 285 ASN A N 1
ATOM 2205 C CA . ASN A 1 285 ? 19.542 -3.543 -6.592 1.00 75.69 285 ASN A CA 1
ATOM 2206 C C . ASN A 1 285 ? 19.000 -2.120 -6.804 1.00 75.69 285 ASN A C 1
ATOM 2208 O O . ASN A 1 285 ? 19.461 -1.406 -7.683 1.00 75.69 285 ASN A O 1
ATOM 2212 N N . LEU A 1 286 ? 17.983 -1.725 -6.028 1.00 80.88 286 LEU A N 1
ATOM 2213 C CA . LEU A 1 286 ? 17.435 -0.361 -5.999 1.00 80.88 286 LEU A CA 1
ATOM 2214 C C . LEU A 1 286 ? 18.198 0.530 -5.000 1.00 80.88 286 LEU A C 1
ATOM 2216 O O . LEU A 1 286 ? 18.603 0.032 -3.947 1.00 80.88 286 LEU A O 1
ATOM 2220 N N . PRO A 1 287 ? 18.331 1.849 -5.249 1.00 81.19 287 PRO A N 1
ATOM 2221 C CA . PRO A 1 287 ? 18.967 2.756 -4.298 1.00 81.19 287 PRO A CA 1
ATOM 2222 C C . PRO A 1 287 ? 18.279 2.734 -2.928 1.00 81.19 287 PRO A C 1
ATOM 2224 O O . PRO A 1 287 ? 17.051 2.846 -2.836 1.00 81.19 287 PRO A O 1
ATOM 2227 N N . VAL A 1 288 ? 19.074 2.636 -1.858 1.00 83.00 288 VAL A N 1
ATOM 2228 C CA . VAL A 1 288 ? 18.582 2.590 -0.472 1.00 83.00 288 VAL A CA 1
ATOM 2229 C C . VAL A 1 288 ? 17.700 3.802 -0.170 1.00 83.00 288 VAL A C 1
ATOM 2231 O O . VAL A 1 288 ? 18.109 4.946 -0.347 1.00 83.00 288 VAL A O 1
ATOM 2234 N N . GLY A 1 289 ? 16.489 3.542 0.328 1.00 87.56 289 GLY A N 1
ATOM 2235 C CA . GLY A 1 289 ? 15.491 4.576 0.617 1.00 87.56 289 GLY A CA 1
ATOM 2236 C C . GLY A 1 289 ? 14.551 4.895 -0.551 1.00 87.56 289 GLY A C 1
ATOM 2237 O O . GLY A 1 289 ? 13.720 5.798 -0.424 1.00 87.56 289 GLY A O 1
ATOM 2238 N N . SER A 1 290 ? 14.663 4.165 -1.664 1.00 90.94 290 SER A N 1
ATOM 2239 C CA . SER A 1 290 ? 13.618 4.086 -2.689 1.00 90.94 290 SER A CA 1
ATOM 2240 C C . SER A 1 290 ? 12.456 3.227 -2.192 1.00 90.94 290 SER A C 1
ATOM 2242 O O . SER A 1 290 ? 12.652 2.299 -1.410 1.00 90.94 290 SER A O 1
ATOM 2244 N N . HIS A 1 291 ? 11.246 3.510 -2.667 1.00 93.88 291 HIS A N 1
ATOM 2245 C CA . HIS A 1 291 ? 10.044 2.763 -2.308 1.00 93.88 291 HIS A CA 1
ATOM 2246 C C . HIS A 1 291 ? 9.152 2.598 -3.531 1.00 93.88 291 HIS A C 1
ATOM 2248 O O . HIS A 1 291 ? 8.510 3.547 -3.985 1.00 93.88 291 HIS A O 1
ATOM 2254 N N . VAL A 1 292 ? 9.140 1.383 -4.068 1.00 95.00 292 VAL A N 1
ATOM 2255 C CA . VAL A 1 292 ? 8.403 1.018 -5.276 1.00 95.00 292 VAL A CA 1
ATOM 2256 C C . VAL A 1 292 ? 7.843 -0.392 -5.140 1.00 95.00 292 VAL A C 1
ATOM 2258 O O . VAL A 1 292 ? 8.387 -1.223 -4.406 1.00 95.00 292 VAL A O 1
ATOM 2261 N N . TYR A 1 293 ? 6.796 -0.669 -5.910 1.00 97.44 293 TYR A N 1
ATOM 2262 C CA . TYR A 1 293 ? 6.508 -2.027 -6.349 1.00 97.44 293 TYR A CA 1
ATOM 2263 C C . TYR A 1 293 ? 7.300 -2.330 -7.600 1.00 97.44 293 TYR A C 1
ATOM 2265 O O . TYR A 1 293 ? 7.543 -1.441 -8.414 1.00 97.44 293 TYR A O 1
ATOM 2273 N N . ALA A 1 294 ? 7.685 -3.587 -7.749 1.00 95.81 294 ALA A N 1
ATOM 2274 C CA . ALA A 1 294 ? 8.398 -4.057 -8.912 1.00 95.81 294 ALA A CA 1
ATOM 2275 C C . ALA A 1 294 ? 7.769 -5.315 -9.479 1.00 95.81 294 ALA A C 1
ATOM 2277 O O . ALA A 1 294 ? 7.216 -6.136 -8.750 1.00 95.81 294 ALA A O 1
ATOM 2278 N N . TYR A 1 295 ? 7.917 -5.458 -10.787 1.00 96.31 295 TYR A N 1
ATOM 2279 C CA . TYR A 1 295 ? 7.578 -6.634 -11.555 1.00 96.31 295 TYR A CA 1
ATOM 2280 C C . TYR A 1 295 ? 8.790 -7.066 -12.380 1.00 96.31 295 TYR A C 1
ATOM 2282 O O . TYR A 1 295 ? 9.441 -6.238 -13.022 1.00 96.31 295 TYR A O 1
ATOM 2290 N N . THR A 1 296 ? 9.073 -8.365 -12.384 1.00 94.19 296 THR A N 1
ATOM 2291 C CA . THR A 1 296 ? 10.004 -9.015 -13.307 1.00 94.19 296 THR A CA 1
ATOM 2292 C C . THR A 1 296 ? 9.314 -10.217 -13.935 1.00 94.19 296 THR A C 1
ATOM 2294 O O . THR A 1 296 ? 8.822 -11.106 -13.238 1.00 94.19 296 THR A O 1
ATOM 2297 N N . TYR A 1 297 ? 9.309 -10.263 -15.262 1.00 94.50 297 TYR A N 1
ATOM 2298 C CA . TYR A 1 297 ? 8.922 -11.437 -16.017 1.00 94.50 297 TYR A CA 1
ATOM 2299 C C . TYR A 1 297 ? 9.892 -12.570 -15.697 1.00 94.50 297 TYR A C 1
ATOM 2301 O O . TYR A 1 297 ? 11.093 -12.491 -15.955 1.00 94.50 297 TYR A O 1
ATOM 2309 N N . THR A 1 298 ? 9.356 -13.625 -15.100 1.00 89.56 298 THR A N 1
ATOM 2310 C CA . THR A 1 298 ? 10.109 -14.812 -14.725 1.00 89.56 298 THR A CA 1
ATOM 2311 C C . THR A 1 298 ? 9.204 -16.036 -14.771 1.00 89.56 298 THR A C 1
ATOM 2313 O O . THR A 1 298 ? 8.004 -15.954 -14.486 1.00 89.56 298 THR A O 1
ATOM 2316 N N . SER A 1 299 ? 9.792 -17.179 -15.125 1.00 82.81 299 SER A N 1
ATOM 2317 C CA . SER A 1 299 ? 9.168 -18.501 -15.015 1.00 82.81 299 SER A CA 1
ATOM 2318 C C . SER A 1 299 ? 9.410 -19.156 -13.649 1.00 82.81 299 SER A C 1
ATOM 2320 O O . SER A 1 299 ? 8.792 -20.175 -13.344 1.00 82.81 299 SER A O 1
ATOM 2322 N N . GLN A 1 300 ? 10.298 -18.584 -12.826 1.00 79.50 300 GLN A N 1
ATOM 2323 C CA . GLN A 1 300 ? 10.673 -19.089 -11.505 1.00 79.50 300 GLN A CA 1
ATOM 2324 C C . GLN A 1 300 ? 10.727 -17.966 -10.463 1.00 79.50 300 GLN A C 1
ATOM 2326 O O . GLN A 1 300 ? 11.167 -16.854 -10.741 1.00 79.50 300 GLN A O 1
ATOM 2331 N N . GLY A 1 301 ? 10.331 -18.269 -9.229 1.00 82.31 301 GLY A N 1
ATOM 2332 C CA . GLY A 1 301 ? 10.295 -17.279 -8.153 1.00 82.31 301 GLY A CA 1
ATOM 2333 C C . GLY A 1 301 ? 9.072 -16.361 -8.220 1.00 82.31 301 GLY A C 1
ATOM 2334 O O . GLY A 1 301 ? 8.111 -16.617 -8.948 1.00 82.31 301 GLY A O 1
ATOM 2335 N N . ARG A 1 302 ? 9.083 -15.311 -7.394 1.00 86.44 302 ARG A N 1
ATOM 2336 C CA . ARG A 1 302 ? 7.964 -14.373 -7.282 1.00 86.44 302 ARG A CA 1
ATOM 2337 C C . ARG A 1 302 ? 8.120 -13.262 -8.332 1.00 86.44 302 ARG A C 1
ATOM 2339 O O . ARG A 1 302 ? 9.143 -12.584 -8.317 1.00 86.44 302 ARG A O 1
ATOM 2346 N N . PRO A 1 303 ? 7.132 -13.043 -9.217 1.00 93.56 303 PRO A N 1
ATOM 2347 C CA . PRO A 1 303 ? 7.238 -12.035 -10.270 1.00 93.56 303 PRO A CA 1
ATOM 2348 C C . PRO A 1 303 ? 7.072 -10.605 -9.754 1.00 93.56 303 PRO A C 1
ATOM 2350 O O . PRO A 1 303 ? 7.448 -9.677 -10.459 1.00 93.56 303 PRO A O 1
ATOM 2353 N N . VAL A 1 304 ? 6.502 -10.412 -8.558 1.00 95.62 304 VAL A N 1
ATOM 2354 C CA . VAL A 1 304 ? 6.268 -9.090 -7.963 1.00 95.62 304 VAL A CA 1
ATOM 2355 C C . VAL A 1 304 ? 6.803 -8.983 -6.550 1.00 95.62 304 VAL A C 1
ATOM 2357 O O . VAL A 1 304 ? 6.758 -9.941 -5.785 1.00 95.62 304 VAL A O 1
ATOM 2360 N N . CYS A 1 305 ? 7.286 -7.805 -6.187 1.00 95.44 305 CYS A N 1
ATOM 2361 C CA . CYS A 1 305 ? 7.835 -7.530 -4.865 1.00 95.44 305 CYS A CA 1
ATOM 2362 C C . CYS A 1 305 ? 7.709 -6.039 -4.531 1.00 95.44 305 CYS A C 1
ATOM 2364 O O . CYS A 1 305 ? 7.368 -5.223 -5.392 1.00 95.44 305 CYS A O 1
ATOM 2366 N N . ALA A 1 306 ? 7.991 -5.681 -3.280 1.00 95.31 306 ALA A N 1
ATOM 2367 C CA . ALA A 1 306 ? 8.080 -4.293 -2.834 1.00 95.31 306 ALA A CA 1
ATOM 2368 C C . ALA A 1 306 ? 9.388 -4.048 -2.081 1.00 95.31 306 ALA A C 1
ATOM 2370 O O . ALA A 1 306 ? 9.947 -4.975 -1.501 1.00 95.31 306 ALA A O 1
ATOM 2371 N N . VAL A 1 307 ? 9.846 -2.797 -2.020 1.00 92.69 307 VAL A N 1
ATOM 2372 C CA . VAL A 1 307 ? 10.920 -2.416 -1.088 1.00 92.69 307 VAL A CA 1
ATOM 2373 C C . VAL A 1 307 ? 10.328 -2.261 0.314 1.00 92.69 307 VAL A C 1
ATOM 2375 O O . VAL A 1 307 ? 9.750 -1.223 0.651 1.00 92.69 307 VAL A O 1
ATOM 2378 N N . MET A 1 308 ? 10.450 -3.314 1.121 1.00 93.94 308 MET A N 1
ATOM 2379 C CA . MET A 1 308 ? 9.909 -3.347 2.481 1.00 93.94 308 MET A CA 1
ATOM 2380 C C . MET A 1 308 ? 10.761 -2.528 3.451 1.00 93.94 308 MET A C 1
ATOM 2382 O O . MET A 1 308 ? 11.986 -2.465 3.334 1.00 93.94 308 MET A O 1
ATOM 2386 N N . GLU A 1 309 ? 10.143 -1.918 4.459 1.00 93.81 309 GLU A N 1
ATOM 2387 C CA . GLU A 1 309 ? 10.841 -1.062 5.428 1.00 93.81 309 GLU A CA 1
ATOM 2388 C C . GLU A 1 309 ? 11.284 -1.823 6.679 1.00 93.81 309 GLU A C 1
ATOM 2390 O O . GLU A 1 309 ? 12.351 -1.557 7.236 1.00 93.81 309 GLU A O 1
ATOM 2395 N N . THR A 1 310 ? 10.514 -2.820 7.092 1.00 93.06 310 THR A N 1
ATOM 2396 C CA . THR A 1 310 ? 10.787 -3.652 8.263 1.00 93.06 310 THR A CA 1
ATOM 2397 C C . THR A 1 310 ? 11.509 -4.958 7.896 1.00 93.06 310 THR A C 1
ATOM 2399 O O . THR A 1 310 ? 11.846 -5.170 6.735 1.00 93.06 310 THR A O 1
ATOM 2402 N N . THR A 1 311 ? 11.861 -5.764 8.903 1.00 91.06 311 THR A N 1
ATOM 2403 C CA . THR A 1 311 ? 12.690 -6.991 8.800 1.00 91.06 311 THR A CA 1
ATOM 2404 C C . THR A 1 311 ? 12.002 -8.169 9.499 1.00 91.06 311 THR A C 1
ATOM 2406 O O . THR A 1 311 ? 12.630 -8.979 10.181 1.00 91.06 311 THR A O 1
ATOM 2409 N N . TYR A 1 312 ? 10.668 -8.159 9.502 1.00 92.69 312 TYR A N 1
ATOM 2410 C CA . TYR A 1 312 ? 9.898 -9.280 10.026 1.00 92.69 312 TYR A CA 1
ATOM 2411 C C . TYR A 1 312 ? 9.891 -10.379 8.969 1.00 92.69 312 TYR A C 1
ATOM 2413 O O . TYR A 1 312 ? 9.643 -10.087 7.804 1.00 92.69 312 TYR A O 1
ATOM 2421 N N . SER A 1 313 ? 10.070 -11.637 9.367 1.00 91.31 313 SER A N 1
ATOM 2422 C CA . SER A 1 313 ? 10.168 -12.772 8.433 1.00 91.31 313 SER A CA 1
ATOM 2423 C C . SER A 1 313 ? 9.015 -12.842 7.423 1.00 91.31 313 SER A C 1
ATOM 2425 O O . SER A 1 313 ? 9.227 -13.105 6.241 1.00 91.31 313 SER A O 1
ATOM 2427 N N . VAL A 1 314 ? 7.789 -12.555 7.872 1.00 93.12 314 VAL A N 1
ATOM 2428 C CA . VAL A 1 314 ? 6.602 -12.518 7.007 1.00 93.12 314 VAL A CA 1
ATOM 2429 C C . VAL A 1 314 ? 6.649 -11.386 5.978 1.00 93.12 314 VAL A C 1
ATOM 2431 O O . VAL A 1 314 ? 6.151 -11.549 4.871 1.00 93.12 314 VAL A O 1
ATOM 2434 N N . VAL A 1 315 ? 7.267 -10.257 6.330 1.00 93.88 315 VAL A N 1
ATOM 2435 C CA . VAL A 1 315 ? 7.442 -9.090 5.460 1.00 93.88 315 VAL A CA 1
ATOM 2436 C C . VAL A 1 315 ? 8.566 -9.349 4.456 1.00 93.88 315 VAL A C 1
ATOM 2438 O O . VAL A 1 315 ? 8.403 -9.067 3.270 1.00 93.88 315 VAL A O 1
ATOM 2441 N N . ASP A 1 316 ? 9.669 -9.960 4.897 1.00 91.19 316 ASP A N 1
ATOM 2442 C CA . ASP A 1 316 ? 10.825 -10.270 4.047 1.00 91.19 316 ASP A CA 1
ATOM 2443 C C . ASP A 1 316 ? 10.458 -11.202 2.882 1.00 91.19 316 ASP A C 1
ATOM 2445 O O . ASP A 1 316 ? 11.010 -11.080 1.791 1.00 91.19 316 ASP A O 1
ATOM 2449 N N . ALA A 1 317 ? 9.442 -12.057 3.052 1.00 91.00 317 ALA A N 1
ATOM 2450 C CA . ALA A 1 317 ? 8.912 -12.925 1.996 1.00 91.00 317 ALA A CA 1
ATOM 2451 C C . ALA A 1 317 ? 8.325 -12.176 0.777 1.00 91.00 317 ALA A C 1
ATOM 2453 O O . ALA A 1 317 ? 8.017 -12.805 -0.243 1.00 91.00 317 ALA A O 1
ATOM 2454 N N . PHE A 1 318 ? 8.118 -10.862 0.883 1.00 93.50 318 PHE A N 1
ATOM 2455 C CA . PHE A 1 318 ? 7.602 -9.983 -0.170 1.00 93.50 318 PHE A CA 1
ATOM 2456 C C . PHE A 1 318 ? 8.626 -8.937 -0.630 1.00 93.50 318 PHE A C 1
ATOM 2458 O O . PHE A 1 318 ? 8.326 -8.134 -1.519 1.00 93.50 318 PHE A O 1
ATOM 2465 N N . ASN A 1 319 ? 9.805 -8.909 -0.008 1.00 92.00 319 ASN A N 1
ATOM 2466 C CA . ASN A 1 319 ? 10.803 -7.894 -0.288 1.00 92.00 319 ASN A CA 1
ATOM 2467 C C . ASN A 1 319 ? 11.475 -8.150 -1.646 1.00 92.00 319 ASN A C 1
ATOM 2469 O O . ASN A 1 319 ? 11.702 -9.298 -2.025 1.00 92.00 319 ASN A O 1
ATOM 2473 N N . CYS A 1 320 ? 11.810 -7.088 -2.380 1.00 87.75 320 CYS A N 1
ATOM 2474 C CA . CYS A 1 320 ? 12.564 -7.210 -3.635 1.00 87.75 320 CYS A CA 1
ATOM 2475 C C . CYS A 1 320 ? 14.011 -7.656 -3.425 1.00 87.75 320 CYS A C 1
ATOM 2477 O O . CYS A 1 320 ? 14.659 -8.120 -4.357 1.00 87.75 320 CYS A O 1
ATOM 2479 N N . GLN A 1 321 ? 14.512 -7.508 -2.202 1.00 74.31 321 GLN A N 1
ATOM 2480 C CA . GLN A 1 321 ? 15.879 -7.825 -1.829 1.00 74.31 321 GLN A CA 1
ATOM 2481 C C . GLN A 1 321 ? 15.864 -8.615 -0.521 1.00 74.31 321 GLN A C 1
ATOM 2483 O O . GLN A 1 321 ? 15.168 -8.207 0.413 1.00 74.31 321 GLN A O 1
ATOM 2488 N N . PRO A 1 322 ? 16.624 -9.711 -0.394 1.00 61.28 322 PRO A N 1
ATOM 2489 C CA . PRO A 1 322 ? 16.916 -10.265 0.921 1.00 61.28 322 PRO A CA 1
ATOM 2490 C C . PRO A 1 322 ? 17.648 -9.191 1.743 1.00 61.28 322 PRO A C 1
ATOM 2492 O O . PRO A 1 322 ? 18.608 -8.602 1.245 1.00 61.28 322 PRO A O 1
ATOM 2495 N N . LYS A 1 323 ? 17.171 -8.905 2.958 1.00 56.12 323 LYS A N 1
ATOM 2496 C CA . LYS A 1 323 ? 17.876 -8.044 3.921 1.00 56.12 323 LYS A CA 1
ATOM 2497 C C . LYS A 1 323 ? 18.828 -8.855 4.786 1.00 56.12 323 LYS A C 1
ATOM 2499 O O . LYS A 1 323 ? 18.496 -10.026 5.076 1.00 56.12 323 LYS A O 1
#

Organism: NCBI:txid1797987

Foldseek 3Di:
DDDDPPQDDDDDDDDDDDKDKDKDDDDDDDDDDDDDDDDDPDPPPPVKIKIKIKAFDQLLAAQVVCCVVPPPDDDDWDWDDQQLFIWIDDPFWIWTFDWDADPLAITTITIIIGMDPPHDPVSVVVSVVCRNSDHPPVVLVVVVQWWFKAALAARHGDPVRHIHLFQVSNPPPPNIGTPGPNNLRRLLSVQSNLLSVVVVLQVVLCVPVVNFGQQQCDDWLDGQKDKLQTPCVCPPRVVSSVHDGDKRPSNFAHAQDPPLSPGPCADPVVSDRRHPDPPADPPARGPPSGWIKMAGGDPDDDRIAICHDDDHPVSCSRHSYRD

pLDDT: mean 82.94, std 21.83, range [24.77, 98.69]

Sequence (323 aa):
MLHYKQKLIISFLTIAATAAVVGFFINNQEEAAQAQTGAVNQPTSQNDGLAVRVMPNDQHLSPLEWYKTNIKQQGAPSRLLVDGYEALQEGRTIYVNAANVDNNNLYTNIYIISYTQEASSATREIFNQLLNNWTFNANITAQNLVGACVKIIDNSPDPAGQRCYTDAQCGKNTGLYCNSRKAQITRDVRRMADLKEIDSALADYRQSHNNQNPELAAGSYIAGKTISVWPSWQATLGQALGKTLPTDPLNKLVGCVDPSNDGTCWHEEEKRFGDVNANHSIPDNLPVGSHVYAYTYTSQGRPVCAVMETTYSVVDAFNCQPK

Secondary structure (DSSP, 8-state):
----------------S---EEEE-----PPP-----------------EEEEEEE-TT---HHHHHHHH-SS---PEEEEETTEEEEEETTEEEEEEEEEETTEEEEEEEEEEE-TT--HHHHHHHHHHHHH--TTHHHHHTT--EEEEETTT-PBPTT--EESSGGGG-TTSSEEE-SHHHHHHHHHHHHHHHHHHHHHHHHHHHHTTT------SSSSBTTEEETTSTHIIIIIIHHTTS-----SS-B---BPTT-TTTT-EETTTTEE-BSSTT--TTTTPPTT-B-EEEE--SSS-SEEE--SS--HHHHTTBSS--

Radius of gyration: 23.84 Å; chains: 1; bounding box: 73×45×67 Å